Protein AF-A0A2E3DAH7-F1 (afdb_monomer_lite)

Structure (mmCIF, N/CA/C/O backbone):
data_AF-A0A2E3DAH7-F1
#
_entry.id   AF-A0A2E3DAH7-F1
#
loop_
_atom_site.group_PDB
_atom_site.id
_atom_site.type_symbol
_atom_site.label_atom_id
_atom_site.label_alt_id
_atom_site.label_comp_id
_atom_site.label_asym_id
_atom_site.label_entity_id
_atom_site.label_seq_id
_atom_site.pdbx_PDB_ins_code
_atom_site.Cartn_x
_atom_site.Cartn_y
_atom_site.Cartn_z
_atom_site.occupancy
_atom_site.B_iso_or_equiv
_atom_site.auth_seq_id
_atom_site.auth_comp_id
_atom_site.auth_asym_id
_atom_site.auth_atom_id
_atom_site.pdbx_PDB_model_num
ATOM 1 N N . MET A 1 1 ? -11.281 9.036 -62.560 1.00 38.09 1 MET A N 1
ATOM 2 C CA . MET A 1 1 ? -9.984 8.772 -61.901 1.00 38.09 1 MET A CA 1
ATOM 3 C C . MET A 1 1 ? -10.213 8.957 -60.412 1.00 38.09 1 MET A C 1
ATOM 5 O O . MET A 1 1 ? -10.392 10.079 -59.962 1.00 38.09 1 MET A O 1
ATOM 9 N N . THR A 1 2 ? -10.374 7.853 -59.692 1.00 29.80 2 THR A N 1
ATOM 10 C CA . THR A 1 2 ? -10.837 7.826 -58.300 1.00 29.80 2 THR A CA 1
ATOM 11 C C . THR A 1 2 ? -9.645 7.430 -57.439 1.00 29.80 2 THR A C 1
ATOM 13 O O . THR A 1 2 ? -9.115 6.341 -57.628 1.00 29.80 2 THR A O 1
ATOM 16 N N . ILE A 1 3 ? -9.194 8.303 -56.537 1.00 30.02 3 ILE A N 1
ATOM 17 C CA . ILE A 1 3 ? -8.127 7.984 -55.579 1.00 30.02 3 ILE A CA 1
ATOM 18 C C . ILE A 1 3 ? -8.789 7.766 -54.219 1.00 30.02 3 ILE A C 1
ATOM 20 O O . ILE A 1 3 ? -9.392 8.679 -53.653 1.00 30.02 3 ILE A O 1
ATOM 24 N N . SER A 1 4 ? -8.725 6.525 -53.736 1.00 28.06 4 SER A N 1
ATOM 25 C CA . SER A 1 4 ? -9.253 6.104 -52.443 1.00 28.06 4 SER A CA 1
ATOM 26 C C . SER A 1 4 ? -8.399 6.618 -51.287 1.00 28.06 4 SER A C 1
ATOM 28 O O . SER A 1 4 ? -7.171 6.613 -51.343 1.00 28.06 4 SER A O 1
ATOM 30 N N . LYS A 1 5 ? -9.076 6.989 -50.197 1.00 35.25 5 LYS A N 1
ATOM 31 C CA . LYS A 1 5 ? -8.483 7.248 -48.884 1.00 35.25 5 LYS A CA 1
ATOM 32 C C . LYS A 1 5 ? -7.916 5.941 -48.320 1.00 35.25 5 LYS A C 1
ATOM 34 O O . LYS A 1 5 ? -8.683 5.019 -48.054 1.00 35.25 5 LYS A O 1
ATOM 39 N N . ASN A 1 6 ? -6.602 5.873 -48.116 1.00 32.94 6 ASN A N 1
ATOM 40 C CA . ASN A 1 6 ? -5.982 4.801 -47.342 1.00 32.94 6 ASN A CA 1
ATOM 41 C C . ASN A 1 6 ? -6.137 5.105 -45.850 1.00 32.94 6 ASN A C 1
ATOM 43 O O . ASN A 1 6 ? -5.755 6.175 -45.380 1.00 32.94 6 ASN A O 1
ATOM 47 N N . GLY A 1 7 ? -6.748 4.161 -45.136 1.00 31.00 7 GLY A N 1
ATOM 48 C CA . GLY A 1 7 ? -6.918 4.195 -43.692 1.00 31.00 7 GLY A CA 1
ATOM 49 C C . GLY A 1 7 ? -5.602 3.932 -42.968 1.00 31.00 7 GLY A C 1
ATOM 50 O O . GLY A 1 7 ? -4.903 2.961 -43.252 1.00 31.00 7 GLY A O 1
ATOM 51 N N . GLU A 1 8 ? -5.285 4.789 -42.005 1.00 29.89 8 GLU A N 1
ATOM 52 C CA . GLU A 1 8 ? -4.213 4.552 -41.047 1.00 29.89 8 GLU A CA 1
ATOM 53 C C . GLU A 1 8 ? -4.699 3.592 -39.954 1.00 29.89 8 GLU A C 1
ATOM 55 O O . GLU A 1 8 ? -5.604 3.886 -39.168 1.00 29.89 8 GLU A O 1
ATOM 60 N N . ASN A 1 9 ? -4.080 2.413 -39.916 1.00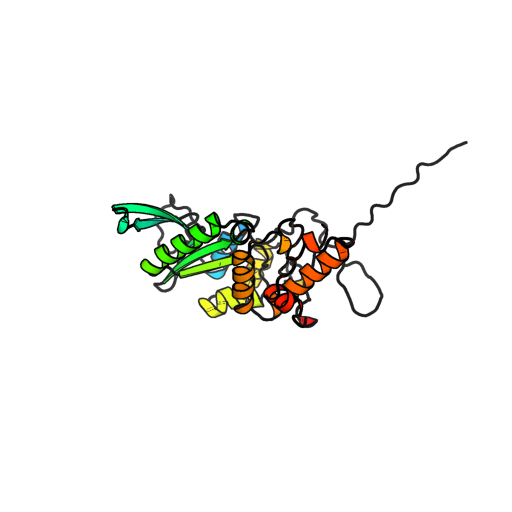 29.72 9 ASN A N 1
ATOM 61 C CA . ASN A 1 9 ? -4.257 1.416 -38.870 1.00 29.72 9 ASN A CA 1
ATOM 62 C C . ASN A 1 9 ? -3.645 1.918 -37.550 1.00 29.72 9 ASN A C 1
ATOM 64 O O . ASN A 1 9 ? -2.426 1.923 -37.383 1.00 29.72 9 ASN A O 1
ATOM 68 N N . ARG A 1 10 ? -4.486 2.280 -36.573 1.00 27.95 10 ARG A N 1
ATOM 69 C CA . ARG A 1 10 ? -4.074 2.386 -35.163 1.00 27.95 10 ARG A CA 1
ATOM 70 C C . ARG A 1 10 ? -3.771 0.987 -34.621 1.00 27.95 10 ARG A C 1
ATOM 72 O O . ARG A 1 10 ? -4.677 0.168 -34.488 1.00 27.95 10 ARG A O 1
ATOM 79 N N . VAL A 1 11 ? -2.509 0.723 -34.288 1.00 30.83 11 VAL A N 1
ATOM 80 C CA . VAL A 1 11 ? -2.088 -0.514 -33.616 1.00 30.83 11 VAL A CA 1
ATOM 81 C C . VAL A 1 11 ? -2.359 -0.376 -32.116 1.00 30.83 11 VAL A C 1
ATOM 83 O O . VAL A 1 11 ? -1.676 0.363 -31.416 1.00 30.83 11 VAL A O 1
ATOM 86 N N . ASP A 1 12 ? -3.379 -1.084 -31.639 1.00 41.34 12 ASP A N 1
ATOM 87 C CA . ASP A 1 12 ? -3.787 -1.179 -30.235 1.00 41.34 12 ASP A CA 1
ATOM 88 C C . ASP A 1 12 ? -3.459 -2.585 -29.724 1.00 41.34 12 ASP A C 1
ATOM 90 O O . ASP A 1 12 ? -4.162 -3.518 -30.106 1.00 41.34 12 ASP A O 1
ATOM 94 N N . MET A 1 13 ? -2.386 -2.773 -28.938 1.00 35.84 13 MET A N 1
ATOM 95 C CA . MET A 1 13 ? -2.089 -4.067 -28.296 1.00 35.84 13 MET A CA 1
ATOM 96 C C . MET A 1 13 ? -1.220 -3.941 -27.032 1.00 35.84 13 MET A C 1
ATOM 98 O O . MET A 1 13 ? 0.009 -3.881 -27.091 1.00 35.84 13 MET A O 1
ATOM 102 N N . THR A 1 14 ? -1.871 -4.031 -25.877 1.00 34.00 14 THR A N 1
ATOM 103 C CA . THR A 1 14 ? -1.303 -4.504 -24.608 1.00 34.00 14 THR A CA 1
ATOM 104 C C . THR A 1 14 ? -0.909 -5.988 -24.747 1.00 34.00 14 THR A C 1
ATOM 106 O O . THR A 1 14 ? -1.660 -6.786 -25.304 1.00 34.00 14 THR A O 1
ATOM 109 N N . ARG A 1 15 ? 0.302 -6.384 -24.320 1.00 38.53 15 ARG A N 1
ATOM 110 C CA . ARG A 1 15 ? 0.841 -7.748 -24.522 1.00 38.53 15 ARG A CA 1
ATOM 111 C C . ARG A 1 15 ? 1.345 -8.353 -23.210 1.00 38.53 15 ARG A C 1
ATOM 113 O O . ARG A 1 15 ? 2.126 -7.713 -22.513 1.00 38.53 15 ARG A O 1
ATOM 120 N N . ARG A 1 16 ? 0.972 -9.611 -22.940 1.00 36.62 16 ARG A N 1
ATOM 121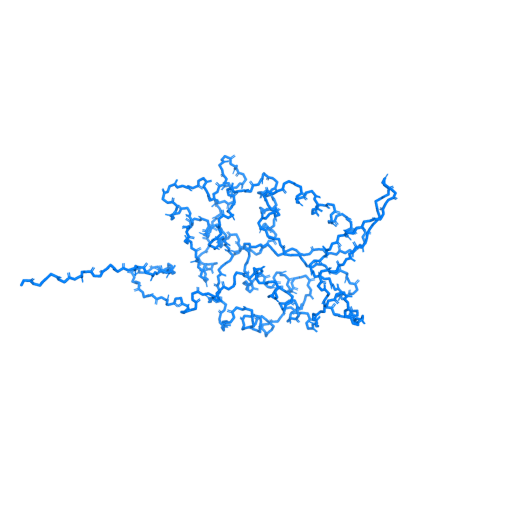 C CA . ARG A 1 16 ? 1.771 -10.531 -22.112 1.00 36.62 16 ARG A CA 1
ATOM 122 C C . ARG A 1 16 ? 2.916 -11.093 -22.955 1.00 36.62 16 ARG A C 1
ATOM 124 O O . ARG A 1 16 ? 2.743 -11.323 -24.152 1.00 36.62 16 ARG A O 1
ATOM 131 N N . VAL A 1 17 ? 4.064 -11.321 -22.327 1.00 35.72 17 VAL A N 1
ATOM 132 C CA . VAL A 1 17 ? 5.162 -12.098 -22.913 1.00 35.72 17 VAL A CA 1
ATOM 133 C C . VAL A 1 17 ? 4.895 -13.564 -22.595 1.00 35.72 17 VAL A C 1
ATOM 135 O O . VAL A 1 17 ? 4.779 -13.905 -21.423 1.00 35.72 17 VAL A O 1
ATOM 138 N N . ASP A 1 18 ? 4.802 -14.410 -23.621 1.00 30.06 18 ASP A N 1
ATOM 139 C CA . ASP A 1 18 ? 4.808 -15.862 -23.448 1.00 30.06 18 ASP A CA 1
ATOM 140 C C . ASP A 1 18 ? 5.889 -16.506 -24.331 1.00 30.06 18 ASP A C 1
ATOM 142 O O . ASP A 1 18 ? 6.245 -16.001 -25.399 1.00 30.06 18 ASP A O 1
ATOM 146 N N . VAL A 1 19 ? 6.465 -17.592 -23.826 1.00 42.59 19 VAL A N 1
ATOM 147 C CA . VAL A 1 19 ? 7.846 -18.055 -24.065 1.00 42.59 19 VAL A CA 1
ATOM 148 C C . VAL A 1 19 ? 8.017 -18.879 -25.359 1.00 42.59 19 VAL A C 1
ATOM 150 O O . VAL A 1 19 ? 8.968 -19.642 -25.484 1.00 42.59 19 VAL A O 1
ATOM 153 N N . THR A 1 20 ? 7.128 -18.759 -26.350 1.00 34.00 20 THR A N 1
ATOM 154 C CA . THR A 1 20 ? 7.119 -19.658 -27.533 1.00 34.00 20 THR A CA 1
ATOM 155 C C . THR A 1 20 ? 6.881 -18.981 -28.886 1.00 34.00 20 THR A C 1
ATOM 157 O O . THR A 1 20 ? 6.638 -19.657 -29.882 1.00 34.00 20 THR A O 1
ATOM 160 N N . GLY A 1 21 ? 6.998 -17.655 -28.985 1.00 33.09 21 GLY A N 1
ATOM 161 C CA . GLY A 1 21 ? 7.079 -16.991 -30.295 1.00 33.09 21 GLY A CA 1
ATOM 162 C C . GLY A 1 21 ? 5.798 -16.998 -31.144 1.00 33.09 21 GLY A C 1
ATOM 163 O O . GLY A 1 21 ? 5.853 -16.593 -32.301 1.00 33.09 21 GLY A O 1
ATOM 164 N N . PHE A 1 22 ? 4.636 -17.363 -30.593 1.00 29.69 22 PHE A N 1
ATOM 165 C CA . PHE A 1 22 ? 3.346 -17.226 -31.277 1.00 29.69 22 PHE A CA 1
ATOM 166 C C . PHE A 1 22 ? 2.374 -16.374 -30.459 1.00 29.69 22 PHE A C 1
ATOM 168 O O . PHE A 1 22 ? 1.848 -16.780 -29.426 1.00 29.69 22 PHE A O 1
ATOM 175 N N . THR A 1 23 ? 2.128 -15.157 -30.943 1.00 37.19 23 THR A N 1
ATOM 176 C CA . THR A 1 23 ? 1.203 -14.195 -30.344 1.00 37.19 23 THR A CA 1
ATOM 177 C C . THR A 1 23 ? -0.247 -14.582 -30.631 1.00 37.19 23 THR A C 1
ATOM 179 O O . THR A 1 23 ? -0.730 -14.386 -31.748 1.00 37.19 23 THR A O 1
ATOM 182 N N . LYS A 1 24 ? -0.986 -15.036 -29.616 1.00 30.19 24 LYS A N 1
ATOM 183 C CA . LYS A 1 24 ? -2.437 -14.812 -29.574 1.00 30.19 24 LYS A CA 1
ATOM 184 C C . LYS A 1 24 ? -2.709 -13.598 -28.682 1.00 30.19 24 LYS A C 1
ATOM 186 O O . LYS A 1 24 ? -2.247 -13.586 -27.543 1.00 30.19 2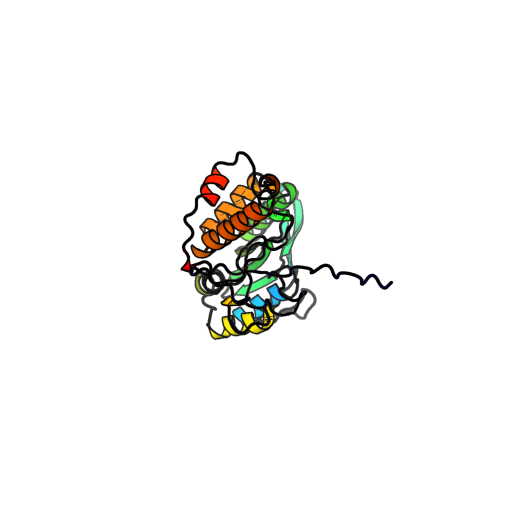4 LYS A O 1
ATOM 191 N N . PRO A 1 25 ? -3.415 -12.565 -29.169 1.00 31.97 25 PRO A N 1
ATOM 192 C CA . PRO A 1 25 ? -3.752 -11.413 -28.348 1.00 31.97 25 PRO A CA 1
ATOM 193 C C . PRO A 1 25 ? -4.719 -11.854 -27.246 1.00 31.97 25 PRO A C 1
ATOM 195 O O . PRO A 1 25 ? -5.882 -12.157 -27.518 1.00 31.97 25 PRO A O 1
ATOM 198 N N . LEU A 1 26 ? -4.253 -11.874 -25.996 1.00 36.59 26 LEU A N 1
ATOM 199 C CA . LEU A 1 26 ? -5.159 -11.760 -24.859 1.00 36.59 26 LEU A CA 1
ATOM 200 C C . LEU A 1 26 ? -5.790 -10.377 -24.978 1.00 36.59 26 LEU A C 1
ATOM 202 O O . LEU A 1 26 ? -5.117 -9.360 -24.810 1.00 36.59 26 LEU A O 1
ATOM 206 N N . ARG A 1 27 ? -7.068 -10.343 -25.366 1.00 35.00 27 ARG A N 1
ATOM 207 C CA . ARG A 1 27 ? -7.851 -9.112 -25.344 1.00 35.00 27 ARG A CA 1
ATOM 208 C C . ARG A 1 27 ? -7.772 -8.570 -23.922 1.00 35.00 27 ARG A C 1
ATOM 210 O O . ARG A 1 27 ? -8.275 -9.210 -23.004 1.00 35.00 27 ARG A O 1
ATOM 217 N N . TYR A 1 28 ? -7.186 -7.384 -23.768 1.00 40.06 28 TYR A N 1
ATOM 218 C CA . TYR A 1 28 ? -7.537 -6.513 -22.654 1.00 40.06 28 TYR A CA 1
ATOM 219 C C . TYR A 1 28 ? -9.069 -6.496 -22.564 1.00 40.06 28 TYR A C 1
ATOM 221 O O . TYR A 1 28 ? -9.715 -6.405 -23.624 1.00 40.06 28 TYR A O 1
ATOM 229 N N . PRO A 1 29 ? -9.672 -6.592 -21.368 1.00 39.28 29 PRO A N 1
ATOM 230 C CA . PRO A 1 29 ? -11.088 -6.310 -21.229 1.00 39.28 29 PRO A CA 1
ATOM 231 C C . PRO A 1 29 ? -11.365 -4.999 -21.969 1.00 39.28 29 PRO A C 1
ATOM 233 O O . PRO A 1 29 ? -10.675 -4.000 -21.759 1.00 39.28 29 PRO A O 1
ATOM 236 N N . LYS A 1 30 ? -12.315 -5.019 -22.913 1.00 34.72 30 LYS A N 1
ATOM 237 C CA . LYS A 1 30 ? -12.676 -3.896 -23.805 1.00 34.72 30 LYS A CA 1
ATOM 238 C C . LYS A 1 30 ? -13.259 -2.685 -23.054 1.00 34.72 30 LYS A C 1
ATOM 240 O O . LYS A 1 30 ? -13.987 -1.880 -23.621 1.00 34.72 30 LYS A O 1
ATOM 245 N N . THR A 1 31 ? -12.935 -2.518 -21.786 1.00 38.72 31 THR A N 1
ATOM 246 C CA . THR A 1 31 ? -13.262 -1.368 -20.965 1.00 38.72 31 THR A CA 1
ATOM 247 C C . THR A 1 31 ? -12.004 -0.527 -20.830 1.00 38.72 31 THR A C 1
ATOM 249 O O . THR A 1 31 ? -11.287 -0.591 -19.834 1.00 38.72 31 THR A O 1
ATOM 252 N N . ARG A 1 32 ? -11.759 0.304 -21.848 1.00 33.34 32 ARG A N 1
ATOM 253 C CA . ARG A 1 32 ? -10.696 1.326 -21.937 1.00 33.34 32 ARG A CA 1
ATOM 254 C C . ARG A 1 32 ? -10.789 2.417 -20.841 1.00 33.34 32 ARG A C 1
ATOM 256 O O . ARG A 1 32 ? -10.263 3.506 -21.018 1.00 33.34 32 ARG A O 1
ATOM 263 N N . GLY A 1 33 ? -11.478 2.138 -19.733 1.00 36.78 33 GLY A N 1
ATOM 264 C CA . GLY A 1 33 ? -11.733 3.047 -18.620 1.00 36.78 33 GLY A CA 1
ATOM 265 C C . GLY A 1 33 ? -12.101 2.363 -17.296 1.00 36.78 33 GLY A C 1
ATOM 266 O O . GLY A 1 33 ? -12.739 3.013 -16.480 1.00 36.78 33 GLY A O 1
ATOM 267 N N . MET A 1 34 ? -11.778 1.074 -17.080 1.00 35.94 34 MET A N 1
ATOM 268 C CA . MET A 1 34 ? -12.217 0.354 -15.861 1.00 35.94 34 MET A CA 1
ATOM 269 C C . MET A 1 34 ? -11.186 -0.551 -15.182 1.00 35.94 34 MET A C 1
ATOM 271 O O . MET A 1 34 ? -11.575 -1.315 -14.304 1.00 35.94 34 MET A O 1
ATOM 275 N N . ILE A 1 35 ? -9.897 -0.479 -15.522 1.00 42.66 35 ILE A N 1
ATOM 276 C CA . ILE A 1 35 ? -8.894 -1.012 -14.591 1.00 42.66 35 ILE A CA 1
ATOM 277 C C . ILE A 1 35 ? -8.477 0.150 -13.707 1.00 42.66 35 ILE A C 1
ATOM 279 O O . ILE A 1 35 ? -7.516 0.864 -13.986 1.00 42.66 35 ILE A O 1
ATOM 283 N N . ASP A 1 36 ? -9.311 0.398 -12.700 1.00 47.19 36 ASP A N 1
ATOM 284 C CA . ASP A 1 36 ? -8.996 1.308 -11.610 1.00 47.19 36 ASP A CA 1
ATOM 285 C C . ASP A 1 36 ? -7.662 0.826 -11.034 1.00 47.19 36 ASP A C 1
ATOM 287 O O . ASP A 1 36 ? -7.557 -0.301 -10.544 1.00 47.19 36 ASP A O 1
ATOM 291 N N . THR A 1 37 ? -6.612 1.637 -11.142 1.00 53.25 37 THR A N 1
ATOM 292 C CA . THR A 1 37 ? -5.414 1.367 -10.348 1.00 53.25 37 THR A CA 1
ATOM 293 C C . THR A 1 37 ? -5.870 1.464 -8.905 1.00 53.25 37 THR A C 1
ATOM 295 O O . THR A 1 37 ? -6.361 2.507 -8.467 1.00 53.25 37 THR A O 1
ATOM 298 N N . PHE A 1 38 ? -5.804 0.341 -8.192 1.00 53.47 38 PHE A N 1
ATOM 299 C CA . PHE A 1 38 ? -6.306 0.256 -6.833 1.00 53.47 38 PHE A CA 1
ATOM 300 C C . PHE A 1 38 ? -5.793 1.433 -5.986 1.00 53.47 38 PHE A C 1
ATOM 302 O O . PHE A 1 38 ? -4.588 1.656 -5.885 1.00 53.47 38 PHE A O 1
ATOM 309 N N . GLY A 1 39 ? -6.720 2.214 -5.422 1.00 50.81 39 GLY A N 1
ATOM 310 C CA . GLY A 1 39 ? -6.419 3.416 -4.636 1.00 50.81 39 GLY A CA 1
ATOM 311 C C . GLY A 1 39 ? -6.493 4.759 -5.382 1.00 50.81 39 GLY A C 1
ATOM 312 O O . GLY A 1 39 ? -6.454 5.796 -4.724 1.00 50.81 39 GLY A O 1
ATOM 313 N N . GLN A 1 40 ? -6.675 4.796 -6.710 1.00 53.81 40 GLN A N 1
ATOM 314 C CA . GLN A 1 40 ? -7.018 6.049 -7.412 1.00 53.81 40 GLN A CA 1
ATOM 315 C C . GLN A 1 40 ? -8.493 6.432 -7.239 1.00 53.81 40 GLN A C 1
ATOM 317 O O . GLN A 1 40 ? -8.819 7.613 -7.094 1.00 53.81 40 GLN A O 1
ATOM 322 N N . ASN A 1 41 ? -9.380 5.443 -7.156 1.00 64.25 41 ASN A N 1
ATOM 323 C CA . ASN A 1 41 ? -10.749 5.642 -6.711 1.00 64.25 41 ASN A CA 1
ATOM 324 C C . ASN A 1 41 ? -10.828 5.633 -5.183 1.00 64.25 41 ASN A C 1
ATOM 326 O O . ASN A 1 41 ? -10.575 4.618 -4.526 1.00 64.25 41 ASN A O 1
ATOM 330 N N . LYS A 1 42 ? -11.213 6.787 -4.628 1.00 67.81 42 LYS A N 1
ATOM 331 C CA . LYS A 1 42 ? -11.319 7.025 -3.182 1.00 67.81 42 LYS A CA 1
ATOM 332 C C . LYS A 1 42 ? -12.283 6.073 -2.467 1.00 67.81 42 LYS A C 1
ATOM 334 O O . LYS A 1 42 ? -12.189 5.942 -1.250 1.00 67.81 42 LYS A O 1
ATOM 339 N N . GLU A 1 43 ? -13.177 5.399 -3.191 1.00 80.12 43 GLU A N 1
ATOM 340 C CA . GLU A 1 43 ? -14.131 4.450 -2.607 1.00 80.12 43 GLU A CA 1
ATOM 341 C C . GLU A 1 43 ? -13.629 3.002 -2.587 1.00 80.12 43 GLU A C 1
ATOM 343 O O . GLU A 1 43 ? -14.074 2.215 -1.751 1.00 80.12 43 GLU A O 1
ATOM 348 N N . SER A 1 44 ? -12.658 2.641 -3.429 1.00 84.69 44 SER A N 1
ATOM 349 C CA . SER A 1 44 ? -12.169 1.260 -3.527 1.00 84.69 44 SER A CA 1
ATOM 350 C C . SER A 1 44 ? -11.431 0.803 -2.267 1.00 84.69 44 SER A C 1
ATOM 352 O O . SER A 1 44 ? -11.595 -0.331 -1.818 1.00 84.69 44 SER A O 1
ATOM 354 N N . PHE A 1 45 ? -10.639 1.68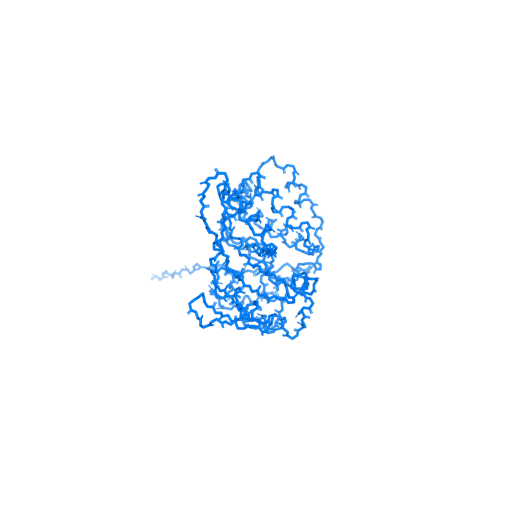8 -1.657 1.00 88.00 45 PHE A N 1
ATOM 355 C CA . PHE A 1 45 ? -9.855 1.349 -0.468 1.00 88.00 45 PHE A CA 1
ATOM 356 C C . PHE A 1 45 ? -10.719 1.141 0.795 1.00 88.00 45 PHE A C 1
ATOM 358 O O . PHE A 1 45 ? -10.575 0.091 1.425 1.00 88.00 45 PHE A O 1
ATOM 365 N N . PRO A 1 46 ? -11.680 2.028 1.137 1.00 92.25 46 PRO A N 1
ATOM 366 C CA . PRO A 1 46 ? -12.631 1.757 2.217 1.00 92.25 46 PRO A CA 1
ATOM 367 C C . PRO A 1 46 ? -13.444 0.473 1.996 1.00 92.25 46 PRO A C 1
ATOM 369 O O . PRO A 1 46 ? -13.603 -0.323 2.921 1.00 92.25 46 PRO A O 1
ATOM 372 N N . GLN A 1 47 ? -13.924 0.233 0.769 1.00 93.06 47 GLN A N 1
ATOM 373 C CA . GLN A 1 47 ? -14.671 -0.986 0.439 1.00 93.06 47 GLN A CA 1
ATOM 374 C C . GLN A 1 47 ? -13.825 -2.248 0.610 1.00 93.06 47 GLN A C 1
ATOM 376 O O . GLN A 1 47 ? -14.338 -3.262 1.082 1.00 93.06 47 GLN A O 1
ATOM 381 N N . LEU A 1 48 ? -12.534 -2.191 0.269 1.00 93.81 48 LEU A N 1
ATOM 382 C CA . LEU A 1 48 ? -11.625 -3.302 0.513 1.00 93.81 48 LEU A CA 1
ATOM 383 C C . LEU A 1 48 ? -11.562 -3.642 2.005 1.00 93.81 48 LEU A C 1
ATOM 385 O O . LEU A 1 48 ? -11.712 -4.805 2.375 1.00 93.81 48 LEU A O 1
ATOM 389 N N . LEU A 1 49 ? -11.344 -2.638 2.857 1.00 95.19 49 LEU A N 1
ATOM 390 C CA . LEU A 1 49 ? -11.263 -2.868 4.298 1.00 95.19 49 LEU A CA 1
ATOM 391 C C . LEU A 1 49 ? -12.586 -3.407 4.848 1.00 95.19 49 LEU A C 1
ATOM 393 O O . LEU A 1 49 ? -12.571 -4.341 5.641 1.00 95.19 49 LEU A O 1
ATOM 397 N N . SER A 1 50 ? -13.721 -2.900 4.364 1.00 96.44 50 SER A N 1
ATOM 398 C CA . SER A 1 50 ? -15.043 -3.420 4.726 1.00 96.44 50 SER A CA 1
ATOM 399 C C . SER A 1 50 ? -15.191 -4.915 4.435 1.00 96.44 50 SER A C 1
ATOM 401 O O . SER A 1 50 ? -15.663 -5.659 5.288 1.00 96.44 50 SER A O 1
ATOM 403 N N . ILE A 1 51 ? -14.718 -5.381 3.273 1.00 97.31 51 ILE A N 1
ATOM 404 C CA . ILE A 1 51 ? -14.742 -6.806 2.906 1.00 97.31 51 ILE A CA 1
ATOM 405 C C . ILE A 1 51 ? -13.855 -7.641 3.833 1.00 97.31 51 ILE A C 1
ATOM 407 O O . ILE A 1 51 ? -14.246 -8.732 4.239 1.00 97.31 51 ILE A O 1
ATOM 411 N N . PHE A 1 52 ? -12.645 -7.171 4.140 1.00 97.62 52 PHE A N 1
ATOM 412 C CA . PHE A 1 52 ? -11.700 -7.968 4.922 1.00 97.62 52 PHE A CA 1
ATOM 413 C C . PHE A 1 52 ? -12.024 -7.991 6.413 1.00 97.62 52 PHE A C 1
ATOM 415 O O . PHE A 1 52 ? -11.827 -9.023 7.052 1.00 97.62 52 PHE A O 1
ATOM 422 N N . PHE A 1 53 ? -12.548 -6.896 6.957 1.00 96.81 53 PHE A N 1
ATOM 423 C CA . PHE A 1 53 ? -12.857 -6.773 8.378 1.00 96.81 53 PHE A CA 1
ATOM 424 C C . PHE A 1 53 ? -14.329 -7.024 8.723 1.00 96.81 53 PHE A C 1
ATOM 426 O O . PHE A 1 53 ? -14.647 -7.039 9.906 1.00 96.81 53 PHE A O 1
ATOM 433 N N . ASP A 1 54 ? -15.201 -7.228 7.728 1.00 96.06 54 ASP A N 1
ATOM 434 C CA . ASP A 1 54 ? -16.659 -7.350 7.894 1.00 96.06 54 ASP A CA 1
ATOM 435 C C . ASP A 1 54 ? -17.257 -6.172 8.683 1.00 96.06 54 ASP A C 1
ATOM 437 O O . ASP A 1 54 ? -18.096 -6.336 9.565 1.00 96.06 54 ASP A O 1
ATOM 441 N N . LYS A 1 55 ? -16.778 -4.963 8.371 1.00 95.19 55 LYS A N 1
ATOM 442 C CA . LYS A 1 55 ? -17.167 -3.710 9.029 1.00 95.19 55 LYS A CA 1
ATOM 443 C C . LYS A 1 55 ? -17.782 -2.754 8.024 1.00 95.19 55 LYS A C 1
ATOM 445 O O . LYS A 1 55 ? -17.307 -2.642 6.891 1.00 95.19 55 LYS A O 1
ATOM 450 N N . ASP A 1 56 ? -18.798 -2.022 8.451 1.00 94.25 56 ASP A N 1
ATOM 451 C CA . ASP A 1 56 ? -19.363 -0.948 7.645 1.00 94.25 56 ASP A CA 1
ATOM 452 C C . ASP A 1 56 ? -18.402 0.238 7.556 1.00 94.25 56 ASP A C 1
ATOM 454 O O . ASP A 1 56 ? -17.591 0.484 8.452 1.00 94.25 56 ASP A O 1
ATOM 458 N N . VAL A 1 57 ? -18.504 0.988 6.460 1.00 93.50 57 VAL A N 1
ATOM 459 C CA . VAL A 1 57 ? -17.755 2.230 6.263 1.00 93.50 57 VAL A CA 1
ATOM 460 C C . VAL A 1 57 ? -18.674 3.403 6.550 1.00 93.50 57 VAL A C 1
ATOM 462 O O . VAL A 1 57 ? -19.738 3.525 5.947 1.00 93.50 57 VAL A O 1
ATOM 465 N N . LYS A 1 58 ? -18.232 4.285 7.439 1.00 93.38 58 LYS A N 1
ATOM 466 C CA . LYS A 1 58 ? -18.943 5.487 7.865 1.00 93.38 58 LYS A CA 1
ATOM 467 C C . LYS A 1 58 ? -18.048 6.715 7.748 1.00 93.38 58 LYS A C 1
ATOM 469 O O . LYS A 1 58 ? -16.829 6.635 7.585 1.00 93.38 58 LYS A O 1
ATOM 474 N N . THR A 1 59 ? -18.666 7.876 7.815 1.00 89.38 59 THR A N 1
ATOM 475 C CA . THR A 1 59 ? -18.019 9.176 7.953 1.00 89.38 59 THR A CA 1
ATOM 476 C C . THR A 1 59 ? -17.973 9.584 9.421 1.00 89.38 59 THR A C 1
ATOM 478 O O . THR A 1 59 ? -18.685 9.043 10.262 1.00 89.38 59 THR A O 1
ATOM 481 N N . GLU A 1 60 ? -17.139 10.568 9.754 1.00 83.81 60 GLU A N 1
ATOM 482 C CA . GLU A 1 60 ? -17.028 11.070 11.131 1.00 83.81 60 GLU A CA 1
ATOM 483 C C . GLU A 1 60 ? -18.333 11.690 11.676 1.00 83.81 60 GLU A C 1
ATOM 485 O O . GLU A 1 60 ? -18.473 11.818 12.889 1.00 83.81 60 GLU A O 1
ATOM 490 N N . ASN A 1 61 ? -19.279 12.056 10.803 1.00 83.88 61 ASN A N 1
ATOM 491 C CA . ASN A 1 61 ? -20.557 12.660 11.190 1.00 83.88 61 ASN A CA 1
ATOM 492 C C . ASN A 1 61 ? -21.685 11.636 11.386 1.00 83.88 61 ASN A C 1
ATOM 494 O O . ASN A 1 61 ? -22.765 12.012 11.842 1.00 83.88 61 ASN A O 1
ATOM 498 N N . ASP A 1 62 ? -21.464 10.375 11.016 1.00 82.44 62 ASP A N 1
ATOM 499 C CA . ASP A 1 62 ? -22.467 9.329 11.192 1.00 82.44 62 ASP A CA 1
ATOM 500 C C . ASP A 1 62 ? -22.609 8.950 12.678 1.00 82.44 62 ASP A C 1
ATOM 502 O O . ASP A 1 62 ? -21.674 9.158 13.460 1.00 82.44 62 ASP A O 1
ATOM 506 N N . PRO A 1 63 ? -23.764 8.389 13.097 1.00 72.50 63 PRO A N 1
ATOM 507 C CA . PRO A 1 63 ? -23.966 7.933 14.468 1.00 72.50 63 PRO A CA 1
ATOM 508 C C . PRO A 1 63 ? -22.816 7.040 14.932 1.00 72.50 63 PRO A C 1
ATOM 510 O O . PRO A 1 63 ? -22.415 6.118 14.213 1.00 72.50 63 PRO A O 1
ATOM 513 N N . HIS A 1 64 ? -22.293 7.340 16.126 1.00 67.88 64 HIS A N 1
ATOM 514 C CA . HIS A 1 64 ? -21.078 6.713 16.631 1.00 67.88 64 HIS A CA 1
ATOM 515 C C . HIS A 1 64 ? -21.278 5.201 16.737 1.00 67.88 64 HIS A C 1
ATOM 517 O O . HIS A 1 64 ? -22.114 4.715 17.495 1.00 67.88 64 HIS A O 1
ATOM 523 N N . ASP A 1 65 ? -20.497 4.480 15.947 1.00 76.75 65 ASP A N 1
ATOM 524 C CA . ASP A 1 65 ? -20.422 3.033 15.938 1.00 76.75 65 ASP A CA 1
ATOM 525 C C . ASP A 1 65 ? -18.947 2.683 16.053 1.00 76.75 65 ASP A C 1
ATOM 527 O O . ASP A 1 65 ? -18.169 2.886 15.117 1.00 76.75 65 ASP A O 1
ATOM 531 N N . ASP A 1 66 ? -18.560 2.234 17.243 1.00 77.94 66 ASP A N 1
ATOM 532 C CA . ASP A 1 66 ? -17.167 1.944 17.582 1.00 77.94 66 ASP A CA 1
ATOM 533 C C . ASP A 1 66 ? -16.590 0.777 16.771 1.00 77.94 66 ASP A C 1
ATOM 535 O O . ASP A 1 66 ? -15.364 0.616 16.711 1.00 77.94 66 ASP A O 1
ATOM 539 N N . GLU A 1 67 ? -17.459 0.004 16.114 1.00 86.75 67 GLU A N 1
ATOM 540 C CA . GLU A 1 67 ? -17.091 -1.112 15.259 1.00 86.75 67 GLU A CA 1
ATOM 541 C C . GLU A 1 67 ? -16.938 -0.717 13.784 1.00 86.75 67 GLU A C 1
ATOM 543 O O . GLU A 1 67 ? -16.388 -1.507 13.017 1.00 86.75 67 GLU A O 1
ATOM 548 N N . ALA A 1 68 ? -17.347 0.483 13.366 1.00 93.50 68 ALA A N 1
ATOM 549 C CA . ALA A 1 68 ? -17.266 0.904 11.969 1.00 93.50 68 ALA A CA 1
ATOM 550 C C . ALA A 1 68 ? -15.866 1.397 11.554 1.00 93.50 68 ALA A C 1
ATOM 552 O O . ALA A 1 68 ? -15.057 1.869 12.356 1.00 93.50 68 ALA A O 1
ATOM 553 N N . ILE A 1 69 ? -15.598 1.336 10.248 1.00 95.75 69 ILE A N 1
ATOM 554 C CA . ILE A 1 69 ? -14.458 1.992 9.607 1.00 95.75 69 ILE A CA 1
ATOM 555 C C . ILE A 1 69 ? -14.823 3.444 9.325 1.00 95.75 69 ILE A C 1
ATOM 557 O O . ILE A 1 69 ? -15.698 3.722 8.511 1.00 95.75 69 ILE A O 1
ATOM 561 N N . ILE A 1 70 ? -14.124 4.380 9.963 1.00 95.19 70 ILE A N 1
ATOM 562 C CA . ILE A 1 70 ? -14.388 5.813 9.843 1.00 95.19 70 ILE A CA 1
ATOM 563 C C . ILE A 1 70 ? -13.450 6.450 8.816 1.00 95.19 70 ILE A C 1
ATOM 565 O O . ILE A 1 70 ? -12.228 6.443 8.990 1.00 95.19 70 ILE A O 1
ATOM 569 N N . LYS A 1 71 ? -14.023 7.044 7.766 1.00 94.12 71 LYS A N 1
ATOM 570 C CA . LYS A 1 71 ? -13.302 7.826 6.751 1.00 94.12 71 LYS A CA 1
ATOM 571 C C . LYS A 1 71 ? -12.867 9.188 7.290 1.00 94.12 71 LYS A C 1
ATOM 573 O O . LYS A 1 71 ? -13.625 9.863 7.984 1.00 94.12 71 LYS A O 1
ATOM 578 N N . GLU A 1 72 ? -11.666 9.609 6.899 1.00 92.19 72 GLU A N 1
ATOM 579 C CA . GLU A 1 72 ? -11.117 10.959 7.105 1.00 92.19 72 GLU A CA 1
ATOM 580 C C . GLU A 1 72 ? -11.109 11.438 8.573 1.00 92.19 72 GLU A C 1
ATOM 582 O O . GLU A 1 72 ? -11.182 12.647 8.846 1.00 92.19 72 GLU A O 1
ATOM 587 N N . LYS A 1 73 ? -10.991 10.493 9.520 1.00 93.38 73 LYS A N 1
ATOM 588 C CA . LYS A 1 73 ? -11.101 10.729 10.964 1.00 93.38 73 LYS A CA 1
ATOM 589 C C . LYS A 1 73 ? -10.076 11.752 11.439 1.00 93.38 73 LYS A C 1
ATOM 591 O O . LYS A 1 73 ? -8.865 11.572 11.273 1.00 93.38 73 LYS A O 1
ATOM 596 N N . LYS A 1 74 ? -10.539 12.813 12.103 1.00 94.88 74 LYS A N 1
ATOM 597 C CA . LYS A 1 74 ? -9.656 13.795 12.737 1.00 94.88 74 LYS A CA 1
ATOM 598 C C . LYS A 1 74 ? -9.108 13.258 14.061 1.00 94.88 74 LYS A C 1
ATOM 600 O O . LYS A 1 74 ? -9.824 13.121 15.050 1.00 94.88 74 LYS A O 1
ATOM 605 N N . ILE A 1 75 ? -7.801 13.030 14.111 1.00 93.62 75 ILE A N 1
ATOM 606 C CA . ILE A 1 75 ? -7.087 12.582 15.309 1.00 93.62 75 ILE A CA 1
ATOM 607 C C . ILE A 1 75 ? -6.348 13.777 15.899 1.00 93.62 75 ILE A C 1
ATOM 609 O O . ILE A 1 75 ? -5.401 14.312 15.316 1.00 93.62 75 ILE A O 1
ATOM 613 N N . SER A 1 76 ? -6.831 14.236 17.052 1.00 93.62 76 SER A N 1
ATOM 614 C CA . SER A 1 76 ? -6.227 15.354 17.775 1.00 93.62 76 SER A CA 1
ATOM 615 C C . SER A 1 76 ? -4.940 14.926 18.469 1.00 93.62 76 SER A C 1
ATOM 617 O O . SER A 1 76 ? -4.805 13.791 18.913 1.00 93.62 76 SER A O 1
ATOM 619 N N . HIS A 1 77 ? -4.003 15.855 18.609 1.00 90.50 77 HIS A N 1
ATOM 620 C CA . HIS A 1 77 ? -2.808 15.659 19.414 1.00 90.50 77 HIS A CA 1
ATOM 621 C C . HIS A 1 77 ? -2.300 16.996 19.962 1.00 90.50 77 HIS A C 1
ATOM 623 O O . HIS A 1 77 ? -2.689 18.070 19.493 1.00 90.50 77 HIS A O 1
ATOM 629 N N . PHE A 1 78 ? -1.439 16.931 20.973 1.00 87.56 78 PHE A N 1
ATOM 630 C CA . PHE A 1 78 ? -0.912 18.107 21.652 1.00 87.56 78 PHE A CA 1
ATOM 631 C C . PHE A 1 78 ? 0.591 18.247 21.409 1.00 87.56 78 PHE A C 1
ATOM 633 O O . PHE A 1 78 ? 1.354 17.314 21.668 1.00 87.56 78 PHE A O 1
ATOM 640 N N . TYR A 1 79 ? 1.013 19.409 20.911 1.00 80.75 79 TYR A N 1
ATOM 641 C CA . TYR A 1 79 ? 2.423 19.776 20.801 1.00 80.75 79 TYR A CA 1
ATOM 642 C C . TYR A 1 79 ? 2.845 20.457 22.098 1.00 80.75 79 TYR A C 1
ATOM 644 O O . TYR A 1 79 ? 2.487 21.614 22.323 1.00 80.75 79 TYR A O 1
ATOM 652 N N . LYS A 1 80 ? 3.595 19.736 22.941 1.00 79.50 80 LYS A N 1
ATOM 653 C CA . LYS A 1 80 ? 4.039 20.246 24.243 1.00 79.50 80 LYS A CA 1
ATOM 654 C C . LYS A 1 80 ? 4.926 21.481 24.096 1.00 79.50 80 LYS A C 1
ATOM 656 O O . LYS A 1 80 ? 4.690 22.449 24.806 1.00 79.50 80 LYS A O 1
ATOM 661 N N . GLU A 1 81 ? 5.875 21.486 23.155 1.00 80.62 81 GLU A N 1
ATOM 662 C CA . GLU A 1 81 ? 6.819 22.607 23.005 1.00 80.62 81 GLU A CA 1
ATOM 663 C C . GLU A 1 81 ? 6.123 23.904 22.573 1.00 80.62 81 GLU A C 1
ATOM 665 O O . GLU A 1 81 ? 6.528 24.994 22.957 1.00 80.62 81 GLU A O 1
ATOM 670 N N . ALA A 1 82 ? 5.054 23.784 21.785 1.00 81.62 82 ALA A N 1
ATOM 671 C CA . ALA A 1 82 ? 4.311 24.921 21.249 1.00 81.62 82 ALA A CA 1
ATOM 672 C C . ALA A 1 82 ? 3.025 25.234 22.035 1.00 81.62 82 ALA A C 1
ATOM 674 O O . ALA A 1 82 ? 2.241 26.065 21.581 1.00 81.62 82 ALA A O 1
ATOM 675 N N . ASN A 1 83 ? 2.776 24.536 23.153 1.00 88.25 83 ASN A N 1
ATOM 676 C CA . ASN A 1 83 ? 1.567 24.638 23.978 1.00 88.25 83 ASN A CA 1
ATOM 677 C C . ASN A 1 83 ? 0.264 24.722 23.151 1.00 88.25 83 ASN A C 1
ATOM 679 O O . ASN A 1 83 ? -0.617 25.539 23.419 1.00 88.25 83 ASN A O 1
ATOM 683 N N . ARG A 1 84 ? 0.157 23.912 22.086 1.00 89.56 84 ARG A N 1
ATOM 684 C CA . ARG A 1 84 ? -0.954 23.996 21.123 1.00 89.56 84 ARG A CA 1
ATOM 685 C C . ARG A 1 84 ? -1.541 22.638 20.782 1.00 89.56 84 ARG A C 1
ATOM 687 O O . ARG A 1 84 ? -0.827 21.653 20.577 1.00 89.56 84 ARG A O 1
ATOM 694 N N . LYS A 1 85 ? -2.865 22.615 20.629 1.00 90.06 85 LYS A N 1
ATOM 695 C CA . LYS A 1 85 ? -3.599 21.477 20.075 1.00 90.06 85 LYS A CA 1
ATOM 696 C C . LYS A 1 85 ? -3.579 21.550 18.551 1.00 90.06 85 LYS A C 1
ATOM 698 O O . LYS A 1 85 ? -3.818 22.601 17.966 1.00 90.06 85 LYS A O 1
ATOM 703 N N . SER A 1 86 ? -3.312 20.420 17.915 1.00 92.31 86 SER A N 1
ATOM 704 C CA . SER A 1 86 ? -3.416 20.249 16.469 1.00 92.31 86 SER A CA 1
ATOM 705 C C . SER A 1 86 ? -4.100 18.920 16.163 1.00 92.31 86 SER A C 1
ATOM 707 O O . SER A 1 86 ? -4.539 18.201 17.064 1.00 92.31 86 SER A O 1
ATOM 709 N N . SER A 1 87 ? -4.225 18.588 14.887 1.00 93.81 87 SER A N 1
ATOM 710 C CA . SER A 1 87 ? -4.810 17.329 14.447 1.00 93.81 87 SER A CA 1
ATOM 711 C C . SER A 1 87 ? -4.260 16.894 13.103 1.00 93.81 87 SER A C 1
ATOM 713 O O . SER A 1 87 ? -4.061 17.729 12.218 1.00 93.81 87 SER A O 1
ATOM 715 N N . PHE A 1 88 ? -4.156 15.586 12.917 1.00 95.75 88 PHE A N 1
ATOM 716 C CA . PHE A 1 88 ? -4.008 14.976 11.603 1.00 95.75 88 PHE A CA 1
ATOM 717 C C . PHE A 1 88 ? -5.317 14.293 11.209 1.00 95.75 88 PHE A C 1
ATOM 719 O O . PHE A 1 88 ? -6.037 13.791 12.068 1.00 95.75 88 PHE A O 1
ATOM 726 N N . ARG A 1 89 ? -5.632 14.279 9.913 1.00 94.19 89 ARG A N 1
ATOM 727 C CA . ARG A 1 89 ? -6.692 13.418 9.376 1.00 94.19 89 ARG A CA 1
ATOM 728 C C . ARG A 1 89 ? -6.084 12.075 9.016 1.00 94.19 89 ARG A C 1
ATOM 730 O O . ARG A 1 89 ? -5.046 12.077 8.353 1.00 94.19 89 ARG A O 1
ATOM 737 N N . ALA A 1 90 ? -6.689 10.994 9.488 1.00 94.69 90 ALA A N 1
ATOM 738 C CA . ALA A 1 90 ? -6.414 9.635 9.046 1.00 94.69 90 ALA A CA 1
ATOM 739 C C . ALA A 1 90 ? -7.357 9.276 7.895 1.00 94.69 90 ALA A C 1
ATOM 741 O O . ALA A 1 90 ? -8.531 9.629 7.981 1.00 94.69 90 ALA A O 1
ATOM 742 N N . ASP A 1 91 ? -6.881 8.596 6.852 1.00 93.69 91 ASP A N 1
ATOM 743 C CA . ASP A 1 91 ? -7.751 8.246 5.717 1.00 93.69 91 ASP A CA 1
ATOM 744 C C . ASP A 1 91 ? -8.854 7.279 6.158 1.00 93.69 91 ASP A C 1
ATOM 746 O O . ASP A 1 91 ? -10.031 7.502 5.867 1.00 93.69 91 ASP A O 1
ATOM 750 N N . LEU A 1 92 ? -8.476 6.234 6.900 1.00 95.31 92 LEU A N 1
ATOM 751 C CA . LEU A 1 92 ? -9.379 5.231 7.461 1.00 95.31 92 LEU A CA 1
ATOM 752 C C . LEU A 1 92 ? -8.944 4.892 8.885 1.00 95.31 92 LEU A C 1
ATOM 754 O O . LEU A 1 92 ? -7.782 4.564 9.109 1.00 95.31 92 LEU A O 1
ATOM 758 N N . PHE A 1 93 ? -9.872 4.954 9.839 1.00 96.56 93 PHE A N 1
ATOM 759 C CA . PHE A 1 93 ? -9.635 4.653 11.251 1.00 96.56 93 PHE A CA 1
ATOM 760 C C . PHE A 1 93 ? -10.675 3.665 11.781 1.00 96.56 93 PHE A C 1
ATOM 762 O O . PHE A 1 93 ? -11.862 3.844 11.527 1.00 96.56 93 PHE A O 1
ATOM 769 N N . PHE A 1 94 ? -10.251 2.664 12.549 1.00 96.12 94 PHE A N 1
ATOM 770 C CA . PHE A 1 94 ? -11.158 1.753 13.254 1.00 96.12 94 PHE A CA 1
ATOM 771 C C . PHE A 1 94 ? -10.466 1.053 14.420 1.00 96.12 94 PHE A C 1
ATOM 773 O O . PHE A 1 94 ? -9.236 1.014 14.511 1.00 96.12 94 PHE A O 1
ATOM 780 N N . ASN A 1 95 ? -11.274 0.466 15.300 1.00 95.12 95 ASN A N 1
ATOM 781 C CA . ASN A 1 95 ? -10.793 -0.451 16.321 1.00 95.12 95 ASN A CA 1
ATOM 782 C C . ASN A 1 95 ? -10.875 -1.898 15.813 1.00 95.12 95 ASN A C 1
ATOM 784 O O . ASN A 1 95 ? -11.873 -2.306 15.211 1.00 95.12 95 ASN A O 1
ATOM 788 N N . PHE A 1 96 ? -9.830 -2.679 16.079 1.00 94.69 96 PHE A N 1
ATOM 789 C CA . PHE A 1 96 ? -9.790 -4.114 15.806 1.00 94.69 96 PHE A CA 1
ATOM 790 C C . PHE A 1 96 ? -9.062 -4.831 16.941 1.00 94.69 96 PHE A C 1
ATOM 792 O O . PHE A 1 96 ? -7.908 -4.517 17.216 1.00 94.69 96 PHE A O 1
ATOM 799 N N . GLU A 1 97 ? -9.734 -5.754 17.633 1.00 90.44 97 GLU A N 1
ATOM 800 C CA . GLU A 1 97 ? -9.152 -6.539 18.738 1.00 90.44 97 GLU A CA 1
ATOM 801 C C . GLU A 1 97 ? -8.391 -5.677 19.771 1.00 90.44 97 GLU A C 1
ATOM 803 O O . GLU A 1 97 ? -7.252 -5.958 20.138 1.00 90.44 97 GLU A O 1
ATOM 808 N N . LYS A 1 98 ? -9.024 -4.589 20.240 1.00 92.25 98 LYS A N 1
ATOM 809 C CA . LYS A 1 98 ? -8.460 -3.585 21.177 1.00 92.25 98 LYS A CA 1
ATOM 810 C C . LYS A 1 98 ? -7.316 -2.722 20.619 1.00 92.25 98 LYS A C 1
ATOM 812 O O . LYS A 1 98 ? -6.774 -1.894 21.351 1.00 92.25 98 LYS A O 1
ATOM 817 N N . ARG A 1 99 ? -6.961 -2.866 19.342 1.00 95.06 99 ARG A N 1
ATOM 818 C CA . ARG A 1 99 ? -5.955 -2.047 18.651 1.00 95.06 99 ARG A CA 1
ATOM 819 C C . ARG A 1 99 ? -6.636 -0.903 17.910 1.00 95.06 99 ARG A C 1
ATOM 821 O O . ARG A 1 99 ? -7.705 -1.089 17.331 1.00 95.06 99 ARG A O 1
ATOM 828 N N . LYS A 1 100 ? -5.999 0.269 17.897 1.00 96.38 100 LYS A N 1
ATOM 829 C CA . LYS A 1 100 ? -6.424 1.414 17.082 1.00 96.38 100 LYS A CA 1
ATOM 830 C C . LYS A 1 100 ? -5.663 1.378 15.772 1.00 96.38 100 LYS A C 1
ATOM 832 O O . LYS A 1 100 ? -4.445 1.553 15.767 1.00 96.38 100 LYS A O 1
ATOM 837 N N . ILE A 1 101 ? -6.375 1.152 14.681 1.00 97.25 101 ILE A N 1
ATOM 838 C CA . ILE A 1 101 ? -5.780 0.945 13.368 1.00 97.25 101 ILE A CA 1
ATOM 839 C C . ILE A 1 101 ? -6.079 2.146 12.487 1.00 97.25 101 ILE A C 1
ATOM 841 O O . ILE A 1 101 ? -7.215 2.613 12.400 1.00 97.25 101 ILE A O 1
ATOM 845 N N . VAL A 1 102 ? -5.040 2.625 11.815 1.00 97.19 102 VAL A N 1
ATOM 846 C CA . VAL A 1 102 ? -5.132 3.575 10.718 1.00 97.19 102 VAL A CA 1
ATOM 847 C C . VAL A 1 102 ? -4.615 2.913 9.451 1.00 97.19 102 VAL A C 1
ATOM 849 O O . VAL A 1 102 ? -3.507 2.378 9.432 1.00 97.19 102 VAL A O 1
ATOM 852 N N . PHE A 1 103 ? -5.398 3.002 8.381 1.00 95.62 103 PHE A N 1
ATOM 853 C CA . PHE A 1 103 ? -4.934 2.716 7.030 1.00 95.62 103 PHE A CA 1
ATOM 854 C C . PHE A 1 103 ? -4.815 4.016 6.237 1.00 95.62 103 PHE A C 1
ATOM 856 O O . PHE A 1 103 ? -5.720 4.845 6.272 1.00 95.62 103 PHE A O 1
ATOM 863 N N . GLU A 1 104 ? -3.705 4.177 5.522 1.00 93.62 104 GLU A N 1
ATOM 864 C CA . GLU A 1 104 ? -3.386 5.356 4.706 1.00 93.62 104 GLU A CA 1
ATOM 865 C C . GLU A 1 104 ? -3.084 4.942 3.273 1.00 93.62 104 GLU A C 1
ATOM 867 O O . GLU A 1 104 ? -2.386 3.948 3.049 1.00 93.62 104 GLU A O 1
ATOM 872 N N . TYR A 1 105 ? -3.545 5.728 2.306 1.00 91.56 105 TYR A N 1
ATOM 873 C CA . TYR A 1 105 ? -3.136 5.564 0.919 1.00 91.56 105 TYR A CA 1
ATOM 874 C C . TYR A 1 105 ? -2.004 6.538 0.575 1.00 91.56 105 TYR A C 1
ATOM 876 O O . TYR A 1 105 ? -2.184 7.755 0.575 1.00 91.56 105 TYR A O 1
ATOM 884 N N . ASN A 1 106 ? -0.834 6.003 0.217 1.00 90.75 106 ASN A N 1
ATOM 885 C CA . ASN A 1 106 ? 0.320 6.826 -0.136 1.00 90.75 106 ASN A CA 1
ATOM 886 C C . ASN A 1 106 ? 0.377 7.047 -1.649 1.00 90.75 106 ASN A C 1
ATOM 888 O O . ASN A 1 106 ? 0.926 6.233 -2.396 1.00 90.75 106 ASN A O 1
ATOM 892 N N . GLY A 1 107 ? -0.140 8.193 -2.091 1.00 91.06 107 GLY A N 1
ATOM 893 C CA . GLY A 1 107 ? 0.071 8.713 -3.443 1.00 91.06 107 GLY A CA 1
ATOM 894 C C . GLY A 1 107 ? 1.538 9.058 -3.753 1.00 91.06 107 GLY A C 1
ATOM 895 O O . GLY A 1 107 ? 2.403 9.080 -2.878 1.00 91.06 107 GLY A O 1
ATOM 896 N N . TRP A 1 108 ? 1.823 9.411 -5.008 1.00 91.75 108 TRP A N 1
ATOM 897 C CA . TRP A 1 108 ? 3.183 9.739 -5.465 1.00 91.75 108 TRP A CA 1
ATOM 898 C C . TRP A 1 108 ? 3.855 10.879 -4.680 1.00 91.75 108 TRP A C 1
ATOM 900 O O . TRP A 1 108 ? 5.055 10.825 -4.428 1.00 91.75 108 TRP A O 1
ATOM 910 N N . HIS A 1 109 ? 3.092 11.869 -4.214 1.00 92.94 109 HIS A N 1
ATOM 911 C CA . HIS A 1 109 ? 3.619 13.020 -3.473 1.00 92.94 109 HIS A CA 1
ATOM 912 C C . HIS A 1 109 ? 4.259 12.649 -2.124 1.00 92.94 109 HIS A C 1
ATOM 914 O O . HIS A 1 109 ? 5.094 13.396 -1.620 1.00 92.94 109 HIS A O 1
ATOM 920 N N . HIS A 1 110 ? 3.944 11.472 -1.571 1.00 94.06 110 HIS A N 1
ATOM 921 C CA . HIS A 1 110 ? 4.605 10.928 -0.376 1.00 94.06 110 HIS A CA 1
ATOM 922 C C . HIS A 1 110 ? 6.051 10.462 -0.635 1.00 94.06 110 HIS A C 1
ATOM 924 O O . HIS A 1 110 ? 6.751 10.061 0.296 1.00 94.06 110 HIS A O 1
ATOM 930 N N . TYR A 1 111 ? 6.502 10.514 -1.892 1.00 96.75 111 TYR A N 1
ATOM 931 C CA . TYR A 1 111 ? 7.840 10.115 -2.328 1.00 96.75 111 TYR A CA 1
ATOM 932 C C . TYR A 1 111 ? 8.616 11.253 -3.009 1.00 96.75 111 TYR A C 1
ATOM 934 O O . TYR A 1 111 ? 9.828 11.142 -3.183 1.00 96.75 111 TYR A O 1
ATOM 942 N N . THR A 1 112 ? 7.947 12.343 -3.396 1.00 96.31 112 THR A N 1
ATOM 943 C CA . THR A 1 112 ? 8.544 13.431 -4.194 1.00 96.31 112 THR A CA 1
ATOM 944 C C . THR A 1 112 ? 8.646 14.764 -3.448 1.00 96.31 112 THR A C 1
ATOM 946 O O . THR A 1 112 ? 9.297 15.675 -3.945 1.00 96.31 112 THR A O 1
ATOM 949 N N . ASP A 1 113 ? 8.005 14.920 -2.285 1.00 96.44 113 ASP A N 1
ATOM 950 C CA . ASP A 1 113 ? 7.924 16.199 -1.564 1.00 96.44 113 ASP A CA 1
ATOM 951 C C . ASP A 1 113 ? 8.478 16.085 -0.134 1.00 96.44 113 ASP A C 1
ATOM 953 O O . ASP A 1 113 ? 7.961 15.344 0.707 1.00 96.44 113 ASP A O 1
ATOM 957 N N . HIS A 1 114 ? 9.519 16.871 0.158 1.00 95.38 114 HIS A N 1
ATOM 958 C CA . HIS A 1 114 ? 10.159 16.934 1.473 1.00 95.38 114 HIS A CA 1
ATOM 959 C C . HIS A 1 114 ? 9.189 17.318 2.598 1.00 95.38 114 HIS A C 1
ATOM 961 O O . HIS A 1 114 ? 9.225 16.709 3.668 1.00 95.38 114 HIS A O 1
ATOM 967 N N . PHE A 1 115 ? 8.306 18.292 2.368 1.00 95.06 115 PHE A N 1
ATOM 968 C CA . PHE A 1 115 ? 7.359 18.762 3.378 1.00 95.06 115 PHE A CA 1
ATOM 969 C C . PHE A 1 115 ? 6.263 17.734 3.648 1.00 95.06 115 PHE A C 1
ATOM 971 O O . PHE A 1 115 ? 5.793 17.613 4.782 1.00 95.06 115 PHE A O 1
ATOM 978 N N . LYS A 1 116 ? 5.859 16.967 2.627 1.00 93.62 116 LYS A N 1
ATOM 979 C CA . LYS A 1 116 ? 4.928 15.845 2.812 1.00 93.62 116 LYS A CA 1
ATOM 980 C C . LYS A 1 116 ? 5.564 14.743 3.645 1.00 93.62 116 LYS A C 1
ATOM 982 O O . LYS A 1 116 ? 4.945 14.310 4.609 1.00 93.62 116 LYS A O 1
ATOM 987 N N . MET A 1 117 ? 6.810 14.371 3.351 1.00 93.94 117 MET A N 1
ATOM 988 C CA . MET A 1 117 ? 7.520 13.355 4.131 1.00 93.94 117 MET A CA 1
ATOM 989 C C . MET A 1 117 ? 7.731 13.772 5.593 1.00 93.94 117 MET A C 1
ATOM 991 O O . MET A 1 117 ? 7.513 12.963 6.489 1.00 93.94 117 MET A O 1
ATOM 995 N N . ASP A 1 118 ? 8.105 15.028 5.849 1.00 94.81 118 ASP A N 1
ATOM 996 C CA . ASP A 1 118 ? 8.199 15.563 7.217 1.00 94.81 118 ASP A CA 1
ATOM 997 C C . ASP A 1 118 ? 6.843 15.523 7.943 1.00 94.81 118 ASP A C 1
ATOM 999 O O . ASP A 1 118 ? 6.739 15.116 9.103 1.00 94.81 118 ASP A O 1
ATOM 1003 N N . ARG A 1 119 ? 5.765 15.910 7.250 1.00 93.81 119 ARG A N 1
ATOM 1004 C CA . ARG A 1 119 ? 4.410 15.838 7.805 1.00 93.81 119 ARG A CA 1
ATOM 1005 C C . ARG A 1 119 ? 4.015 14.400 8.145 1.00 93.81 119 ARG A C 1
ATOM 1007 O O . ARG A 1 119 ? 3.385 14.198 9.183 1.00 93.81 119 ARG A O 1
ATOM 1014 N N . ASP A 1 120 ? 4.359 13.431 7.302 1.00 94.44 120 ASP A N 1
ATOM 1015 C CA . ASP A 1 120 ? 4.068 12.014 7.534 1.00 94.44 120 ASP A CA 1
ATOM 1016 C C . ASP A 1 120 ? 4.829 11.467 8.746 1.00 94.44 120 ASP A C 1
ATOM 1018 O O . ASP A 1 120 ? 4.253 10.722 9.537 1.00 94.44 120 ASP A O 1
ATOM 1022 N N . GLU A 1 121 ? 6.084 11.877 8.948 1.00 94.88 121 GLU A N 1
ATOM 1023 C CA . GLU A 1 121 ? 6.864 11.525 10.142 1.00 94.88 121 GLU A CA 1
ATOM 1024 C C . GLU A 1 121 ? 6.233 12.100 11.410 1.00 94.88 121 GLU A C 1
ATOM 1026 O O . GLU A 1 121 ? 5.950 11.359 12.350 1.00 94.88 121 GLU A O 1
ATOM 1031 N N . ARG A 1 122 ? 5.876 13.390 11.406 1.00 94.12 122 ARG A N 1
ATOM 1032 C CA . ARG A 1 122 ? 5.168 14.006 12.540 1.00 94.12 122 ARG A CA 1
ATOM 1033 C C . ARG A 1 122 ? 3.819 13.345 12.818 1.00 94.12 122 ARG A C 1
ATOM 1035 O O . ARG A 1 122 ? 3.431 13.210 13.981 1.00 94.12 122 ARG A O 1
ATOM 1042 N N . LYS A 1 123 ? 3.093 12.941 11.770 1.00 95.12 123 LYS A N 1
ATOM 1043 C CA . LYS A 1 123 ? 1.832 12.199 11.893 1.00 95.12 123 LYS A CA 1
ATOM 1044 C C . LYS A 1 123 ? 2.069 10.827 12.518 1.00 95.12 123 LYS A C 1
ATOM 1046 O O . LYS A 1 123 ? 1.365 10.475 13.464 1.00 95.12 123 LYS A O 1
ATOM 1051 N N . LYS A 1 124 ? 3.081 10.094 12.048 1.00 95.19 124 LYS A N 1
ATOM 1052 C CA . LYS A 1 124 ? 3.478 8.794 12.594 1.00 95.19 124 LYS A CA 1
ATOM 1053 C C . LYS A 1 124 ? 3.817 8.895 14.077 1.00 95.19 124 LYS A C 1
ATOM 1055 O O . LYS A 1 124 ? 3.229 8.165 14.870 1.00 95.19 124 LYS A O 1
ATOM 1060 N N . ASP A 1 125 ? 4.653 9.850 14.464 1.00 94.25 125 ASP A N 1
ATOM 1061 C CA . ASP A 1 125 ? 5.036 10.058 15.862 1.00 94.25 125 ASP A CA 1
ATOM 1062 C C . ASP A 1 125 ? 3.829 10.409 16.743 1.00 94.25 125 ASP A C 1
ATOM 1064 O O . ASP A 1 125 ? 3.684 9.907 17.860 1.00 94.25 125 ASP A O 1
ATOM 1068 N N . ALA A 1 126 ? 2.932 11.270 16.251 1.00 94.19 126 ALA A N 1
ATOM 1069 C CA . ALA A 1 126 ? 1.727 11.664 16.978 1.00 94.19 126 ALA A CA 1
ATOM 1070 C C . ALA A 1 126 ? 0.748 10.497 17.185 1.00 94.19 126 ALA A C 1
ATOM 1072 O O . ALA A 1 126 ? 0.069 10.448 18.213 1.00 94.19 126 ALA A O 1
ATOM 1073 N N . PHE A 1 127 ? 0.661 9.581 16.220 1.00 95.75 127 PHE A N 1
ATOM 1074 C CA . PHE A 1 127 ? -0.211 8.407 16.279 1.00 95.75 127 PHE A CA 1
ATOM 1075 C C . PHE A 1 127 ? 0.401 7.315 17.161 1.00 95.75 127 PHE A C 1
ATOM 1077 O O . PHE A 1 127 ? -0.286 6.780 18.030 1.00 95.75 127 PHE A O 1
ATOM 1084 N N . GLN A 1 128 ? 1.709 7.074 17.049 1.00 94.88 128 GLN A N 1
ATOM 1085 C CA . GLN A 1 128 ? 2.432 6.133 17.908 1.00 94.88 128 GLN A CA 1
ATOM 1086 C C . GLN A 1 128 ? 2.336 6.511 19.391 1.00 94.88 128 GLN A C 1
ATOM 1088 O O . GLN A 1 128 ? 2.049 5.653 20.220 1.00 94.88 128 GLN A O 1
ATOM 1093 N N . LYS A 1 129 ? 2.456 7.803 19.735 1.00 94.44 129 LYS A N 1
ATOM 1094 C CA . LYS A 1 129 ? 2.253 8.308 21.112 1.00 94.44 129 LYS A CA 1
ATOM 1095 C C . LYS A 1 129 ? 0.850 8.039 21.675 1.00 94.44 129 LYS A C 1
ATOM 1097 O O . LYS A 1 129 ? 0.648 8.154 22.879 1.00 94.44 129 LYS A O 1
ATOM 1102 N N . GLN A 1 130 ? -0.116 7.718 20.818 1.00 95.00 130 GLN A N 1
ATOM 1103 C CA . GLN A 1 130 ? -1.499 7.397 21.177 1.00 95.00 130 GLN A CA 1
ATOM 1104 C C . GLN A 1 130 ? -1.822 5.903 21.005 1.00 95.00 130 GLN A C 1
ATOM 1106 O O . GLN A 1 130 ? -2.997 5.532 21.050 1.00 95.00 130 GLN A O 1
ATOM 1111 N N . ASN A 1 131 ? -0.797 5.057 20.822 1.00 97.00 131 ASN A N 1
ATOM 1112 C CA . ASN A 1 131 ? -0.914 3.623 20.542 1.00 97.00 131 ASN A CA 1
ATOM 1113 C C . ASN A 1 131 ? -1.786 3.327 19.310 1.00 97.00 131 ASN A C 1
ATOM 1115 O O . ASN A 1 131 ? -2.600 2.406 19.317 1.00 97.00 131 ASN A O 1
ATOM 1119 N N . ILE A 1 132 ? -1.648 4.153 18.270 1.00 97.50 132 ILE A N 1
ATOM 1120 C CA . ILE A 1 132 ? -2.318 3.971 16.982 1.00 97.50 132 ILE A CA 1
ATOM 1121 C C . ILE A 1 132 ? -1.312 3.390 15.992 1.00 97.50 132 ILE A C 1
ATOM 1123 O O . ILE A 1 132 ? -0.237 3.954 15.773 1.00 97.50 132 ILE A O 1
ATOM 1127 N N . GLU A 1 133 ? -1.680 2.274 15.378 1.00 97.19 133 GLU A N 1
ATOM 1128 C CA . GLU A 1 133 ? -0.875 1.579 14.383 1.00 97.19 133 GLU A CA 1
ATOM 1129 C C . GLU A 1 133 ? -1.233 2.063 12.980 1.00 97.19 133 GLU A C 1
ATOM 1131 O O . GLU A 1 133 ? -2.410 2.183 12.645 1.00 97.19 133 GLU A O 1
ATOM 1136 N N . ILE A 1 134 ? -0.223 2.340 12.153 1.00 96.19 134 ILE A N 1
ATOM 1137 C CA . ILE A 1 134 ? -0.415 2.848 10.790 1.00 96.19 134 ILE A CA 1
ATOM 1138 C C . ILE A 1 134 ? 0.014 1.788 9.784 1.00 96.19 134 ILE A C 1
ATOM 1140 O O . ILE A 1 134 ? 1.164 1.345 9.795 1.00 96.19 134 ILE A O 1
ATOM 1144 N N . TYR A 1 135 ? -0.886 1.471 8.860 1.00 95.06 135 TYR A N 1
ATOM 1145 C CA . TYR A 1 135 ? -0.639 0.630 7.699 1.00 95.06 135 TYR A CA 1
ATOM 1146 C C . TYR A 1 135 ? -0.805 1.456 6.426 1.00 95.06 135 TYR A C 1
ATOM 1148 O O . TYR A 1 135 ? -1.854 2.042 6.178 1.00 95.06 135 TYR A O 1
ATOM 1156 N N . THR A 1 136 ? 0.238 1.522 5.605 1.00 92.50 136 THR A N 1
ATOM 1157 C CA . THR A 1 136 ? 0.225 2.313 4.368 1.00 92.50 136 THR A CA 1
ATOM 1158 C C . THR A 1 136 ? 0.045 1.418 3.151 1.00 92.50 136 THR A C 1
ATOM 1160 O O . THR A 1 136 ? 0.708 0.385 3.055 1.00 92.50 136 THR A O 1
ATOM 1163 N N . PHE A 1 137 ? -0.772 1.849 2.193 1.00 92.56 137 PHE A N 1
ATOM 1164 C CA . PHE A 1 137 ? -0.928 1.225 0.883 1.00 92.56 137 PHE A CA 1
ATOM 1165 C C . PHE A 1 137 ? -0.377 2.161 -0.209 1.00 92.56 137 PHE A C 1
ATOM 1167 O O . PHE A 1 137 ? -1.017 3.159 -0.542 1.00 92.56 137 PHE A O 1
ATOM 1174 N N . PRO A 1 138 ? 0.834 1.906 -0.734 1.00 93.12 138 PRO A N 1
ATOM 1175 C CA . PRO A 1 138 ? 1.431 2.720 -1.790 1.00 93.12 138 PRO A CA 1
ATOM 1176 C C . PRO A 1 138 ? 0.712 2.637 -3.139 1.00 93.12 138 PRO A C 1
ATOM 1178 O O . PRO A 1 138 ? 0.250 1.574 -3.541 1.00 93.12 138 PRO A O 1
ATOM 1181 N N . TYR A 1 139 ? 0.725 3.741 -3.889 1.00 91.44 139 TYR A N 1
ATOM 1182 C CA . TYR A 1 139 ? 0.074 3.862 -5.203 1.00 91.44 139 TYR A CA 1
ATOM 1183 C C . TYR A 1 139 ? 0.606 2.923 -6.296 1.00 91.44 139 TYR A C 1
ATOM 1185 O O . TYR A 1 139 ? -0.052 2.733 -7.316 1.00 91.44 139 TYR A O 1
ATOM 1193 N N . TYR A 1 140 ? 1.807 2.372 -6.116 1.00 92.75 140 TYR A N 1
ATOM 1194 C CA . TYR A 1 140 ? 2.412 1.418 -7.045 1.00 92.75 140 TYR A CA 1
ATOM 1195 C C . TYR A 1 140 ? 2.001 -0.034 -6.750 1.00 92.75 140 TYR A C 1
ATOM 1197 O O . TYR A 1 140 ? 2.436 -0.942 -7.453 1.00 92.75 140 TYR A O 1
ATOM 1205 N N . LEU A 1 141 ? 1.205 -0.292 -5.705 1.00 92.94 141 LEU A N 1
ATOM 1206 C CA . LEU A 1 141 ? 0.726 -1.635 -5.384 1.00 92.94 141 LEU A CA 1
ATOM 1207 C C . LEU A 1 141 ? -0.625 -1.938 -6.026 1.00 92.94 141 LEU A C 1
ATOM 1209 O O . LEU A 1 141 ? -1.469 -1.067 -6.211 1.00 92.94 141 LEU A O 1
ATOM 1213 N N . GLN A 1 142 ? -0.836 -3.223 -6.287 1.00 92.00 142 GLN A N 1
ATOM 1214 C CA . GLN A 1 142 ? -2.132 -3.825 -6.581 1.00 92.00 142 GLN A CA 1
ATOM 1215 C C . GLN A 1 142 ? -2.368 -4.951 -5.572 1.00 92.00 142 GLN A C 1
ATOM 1217 O O . GLN A 1 142 ? -1.419 -5.472 -4.981 1.00 92.00 142 GLN A O 1
ATOM 1222 N N . LEU A 1 143 ? -3.626 -5.311 -5.326 1.00 92.75 143 LEU A N 1
ATOM 1223 C CA . LEU A 1 143 ? -3.980 -6.317 -4.324 1.00 92.75 143 LEU A CA 1
ATOM 1224 C C . LEU A 1 143 ? -3.875 -7.739 -4.895 1.00 92.75 143 LEU A C 1
ATOM 1226 O O . LEU A 1 143 ? -4.870 -8.459 -5.014 1.00 92.75 143 LEU A O 1
ATOM 1230 N N . THR A 1 144 ? -2.658 -8.157 -5.219 1.00 94.94 144 THR A N 1
ATOM 1231 C CA . THR A 1 144 ? -2.361 -9.572 -5.464 1.00 94.94 144 THR A CA 1
ATOM 1232 C C . THR A 1 144 ? -2.606 -10.384 -4.183 1.00 94.94 144 THR A C 1
ATOM 1234 O O . THR A 1 144 ? -2.622 -9.848 -3.071 1.00 94.94 144 THR A O 1
ATOM 1237 N N . LYS A 1 145 ? -2.839 -11.687 -4.292 1.00 95.88 145 LYS A N 1
ATOM 1238 C CA . LYS A 1 145 ? -3.224 -12.587 -3.206 1.00 95.88 145 LYS A CA 1
ATOM 1239 C C . LYS A 1 145 ? -2.140 -12.689 -2.157 1.00 95.88 145 LYS A C 1
ATOM 1241 O O . LYS A 1 145 ? -2.446 -12.781 -0.971 1.00 95.88 145 LYS A O 1
ATOM 1246 N N . ASP A 1 146 ? -0.877 -12.684 -2.556 1.00 96.19 146 ASP A N 1
ATOM 1247 C CA . ASP A 1 146 ? 0.241 -12.681 -1.619 1.00 96.19 146 ASP A CA 1
ATOM 1248 C C . ASP A 1 146 ? 0.360 -11.345 -0.870 1.00 96.19 146 ASP A C 1
ATOM 1250 O O . ASP A 1 146 ? 0.576 -11.362 0.342 1.00 96.19 146 ASP A O 1
ATOM 1254 N N . ILE A 1 147 ? 0.103 -10.209 -1.527 1.00 95.81 147 ILE A N 1
ATOM 1255 C CA . ILE A 1 147 ? -0.027 -8.898 -0.873 1.00 95.81 147 ILE A CA 1
ATOM 1256 C C . ILE A 1 147 ? -1.238 -8.887 0.071 1.00 95.81 147 ILE A C 1
ATOM 1258 O O . ILE A 1 147 ? -1.116 -8.448 1.213 1.00 95.81 147 ILE A O 1
ATOM 1262 N N . ALA A 1 148 ? -2.386 -9.434 -0.334 1.00 96.31 148 ALA A N 1
ATOM 1263 C CA . ALA A 1 148 ? -3.569 -9.553 0.519 1.00 96.31 148 ALA A CA 1
ATOM 1264 C C . ALA A 1 148 ? -3.305 -10.440 1.745 1.00 96.31 148 ALA A C 1
ATOM 1266 O O . ALA A 1 148 ? -3.683 -10.089 2.862 1.00 96.31 148 ALA A O 1
ATOM 1267 N N . LYS A 1 149 ? -2.607 -11.568 1.573 1.00 97.50 149 LYS A N 1
ATOM 1268 C CA . LYS A 1 149 ? -2.170 -12.431 2.681 1.00 97.50 149 LYS A CA 1
ATOM 1269 C C . LYS A 1 149 ? -1.191 -11.691 3.590 1.00 97.50 149 LYS A C 1
ATOM 1271 O O . LYS A 1 149 ? -1.336 -11.740 4.810 1.00 97.50 149 LYS A O 1
ATOM 1276 N N . TYR A 1 150 ? -0.229 -10.972 3.023 1.00 96.00 150 TYR A N 1
ATOM 1277 C CA . TYR A 1 150 ? 0.709 -10.159 3.789 1.00 96.00 150 TYR A CA 1
ATOM 1278 C C . TYR A 1 150 ? -0.002 -9.078 4.614 1.00 96.00 150 TYR A C 1
ATOM 1280 O O . TYR A 1 150 ? 0.306 -8.916 5.790 1.00 96.00 150 TYR A O 1
ATOM 1288 N N . LEU A 1 151 ? -0.979 -8.375 4.042 1.00 94.69 151 LEU A N 1
ATOM 1289 C CA . LEU A 1 151 ? -1.694 -7.305 4.734 1.00 94.69 151 LEU A CA 1
ATOM 1290 C C . LEU A 1 151 ? -2.699 -7.845 5.752 1.00 94.69 151 LEU A C 1
ATOM 1292 O O . LEU A 1 151 ? -2.640 -7.455 6.914 1.00 94.69 151 LEU A O 1
ATOM 1296 N N . PHE A 1 152 ? -3.587 -8.753 5.345 1.00 96.88 152 PHE A N 1
ATOM 1297 C CA . PHE A 1 152 ? -4.765 -9.141 6.127 1.00 96.88 152 PHE A CA 1
ATOM 1298 C C . PHE A 1 152 ? -4.607 -10.457 6.884 1.00 96.88 152 PHE A C 1
ATOM 1300 O O . PHE A 1 152 ? -5.160 -10.599 7.972 1.00 96.88 152 PHE A O 1
ATOM 1307 N N . LYS A 1 153 ? -3.831 -11.418 6.364 1.00 96.25 153 LYS A N 1
ATOM 1308 C CA . LYS A 1 153 ? -3.572 -12.675 7.086 1.00 96.25 153 LYS A CA 1
ATOM 1309 C C . LYS A 1 153 ? -2.529 -12.463 8.174 1.00 96.25 153 LYS A C 1
ATOM 1311 O O . LYS A 1 153 ? -2.784 -12.775 9.328 1.00 96.25 153 LYS A O 1
ATOM 1316 N N . LYS A 1 154 ? -1.363 -11.923 7.808 1.00 93.94 154 LYS A N 1
ATOM 1317 C CA . LYS A 1 154 ? -0.214 -11.805 8.719 1.00 93.94 154 LYS A CA 1
ATOM 1318 C C . LYS A 1 154 ? -0.466 -10.828 9.871 1.00 93.94 154 LYS A C 1
ATOM 1320 O O . LYS A 1 154 ? -0.065 -11.124 10.988 1.00 93.94 154 LYS A O 1
ATOM 1325 N N . ASN A 1 155 ? -1.107 -9.685 9.609 1.00 92.62 155 ASN A N 1
ATOM 1326 C CA . ASN A 1 155 ? -1.258 -8.625 10.619 1.00 92.62 155 ASN A CA 1
ATOM 1327 C C . ASN A 1 155 ? -2.560 -8.705 11.430 1.00 92.62 155 ASN A C 1
ATOM 1329 O O . ASN A 1 155 ? -2.630 -8.113 12.509 1.00 92.62 155 ASN A O 1
ATOM 1333 N N . PHE A 1 156 ? -3.586 -9.385 10.902 1.00 96.06 156 PHE A N 1
ATOM 1334 C CA . PHE A 1 156 ? -4.939 -9.366 11.474 1.00 96.06 156 PHE A CA 1
ATOM 1335 C C . PHE A 1 156 ? -5.637 -10.733 11.498 1.00 96.06 156 PHE A C 1
ATOM 1337 O O . PHE A 1 156 ? -6.675 -10.858 12.126 1.00 96.06 156 PHE A O 1
ATOM 1344 N N . GLY A 1 157 ? -5.129 -11.757 10.802 1.00 97.19 157 GLY A N 1
ATOM 1345 C CA . GLY A 1 157 ? -5.782 -13.070 10.740 1.00 97.19 157 GLY A CA 1
ATOM 1346 C C . GLY A 1 157 ? -7.116 -13.107 9.978 1.00 97.19 157 GLY A C 1
ATOM 1347 O O . GLY A 1 157 ? -7.774 -14.140 9.983 1.00 97.19 157 GLY A O 1
ATOM 1348 N N . VAL A 1 158 ? -7.508 -12.031 9.283 1.00 97.56 158 VAL A N 1
ATOM 1349 C CA . VAL A 1 158 ? -8.855 -11.887 8.683 1.00 97.56 158 VAL A CA 1
ATOM 1350 C C . VAL A 1 158 ? -8.950 -12.296 7.209 1.00 97.56 158 VAL A C 1
ATOM 1352 O O . VAL A 1 158 ? -10.012 -12.200 6.595 1.00 97.56 158 VAL A O 1
ATOM 1355 N N . PHE A 1 159 ? -7.847 -12.740 6.604 1.00 98.31 159 PHE A N 1
ATOM 1356 C CA . PHE A 1 159 ? -7.848 -13.204 5.216 1.00 98.31 159 PHE A CA 1
ATOM 1357 C C . PHE A 1 159 ? -8.587 -14.542 5.069 1.00 98.31 159 PHE A C 1
ATOM 1359 O O . PHE A 1 159 ? -8.213 -15.531 5.699 1.00 98.31 159 PHE A O 1
ATOM 1366 N N . SER A 1 160 ? -9.526 -14.605 4.126 1.00 98.25 160 SER A N 1
ATOM 1367 C CA . SER A 1 160 ? -10.064 -15.851 3.572 1.00 98.25 160 SER A CA 1
ATOM 1368 C C . SER A 1 160 ? -10.066 -15.791 2.042 1.00 98.25 160 SER A C 1
ATOM 1370 O O . SER A 1 160 ? -10.074 -14.708 1.451 1.00 98.25 160 SER A O 1
ATOM 1372 N N . GLU A 1 161 ? -10.056 -16.954 1.384 1.00 97.88 161 GLU A N 1
ATOM 1373 C CA . GLU A 1 161 ? -10.142 -17.019 -0.084 1.00 97.88 161 GLU A CA 1
ATOM 1374 C C . GLU A 1 161 ? -11.481 -16.445 -0.591 1.00 97.88 161 GLU A C 1
ATOM 1376 O O . GLU A 1 161 ? -11.512 -15.785 -1.625 1.00 97.88 161 GLU A O 1
ATOM 1381 N N . GLU A 1 162 ? -12.565 -16.598 0.176 1.00 98.12 162 GLU A N 1
ATOM 1382 C CA . GLU A 1 162 ? -13.875 -16.004 -0.122 1.00 98.12 162 GLU A CA 1
ATOM 1383 C C . GLU A 1 162 ? -13.839 -14.469 -0.081 1.00 98.12 162 GLU A C 1
ATOM 1385 O O . GLU A 1 162 ? -14.279 -13.812 -1.025 1.00 98.12 162 GLU A O 1
ATOM 1390 N N . LYS A 1 163 ? -13.248 -13.880 0.969 1.00 98.25 163 LYS A N 1
ATOM 1391 C CA . LYS A 1 163 ? -13.074 -12.423 1.079 1.00 98.25 163 LYS A CA 1
ATOM 1392 C C . LYS A 1 163 ? -12.204 -11.879 -0.045 1.00 98.25 163 LYS A C 1
ATOM 1394 O O . LYS A 1 163 ? -12.517 -10.838 -0.619 1.00 98.25 163 LYS A O 1
ATOM 1399 N N . TYR A 1 164 ? -11.138 -12.598 -0.394 1.00 97.75 164 TYR A N 1
ATOM 1400 C CA . TYR A 1 164 ? -10.284 -12.211 -1.508 1.00 97.75 164 TYR A CA 1
ATOM 1401 C C . TYR A 1 164 ? -11.032 -12.251 -2.846 1.00 97.75 164 TYR A C 1
ATOM 1403 O O . TYR A 1 164 ? -10.976 -11.279 -3.597 1.00 97.75 164 TYR A O 1
ATOM 1411 N N . LYS A 1 165 ? -11.807 -13.309 -3.113 1.00 97.31 165 LYS A N 1
ATOM 1412 C CA . LYS A 1 165 ? -12.660 -13.400 -4.306 1.00 97.31 165 LYS A CA 1
ATOM 1413 C C . LYS A 1 165 ? -13.678 -12.255 -4.367 1.00 97.31 165 LYS A C 1
ATOM 1415 O O . LYS A 1 165 ? -13.769 -11.572 -5.382 1.00 97.31 165 LYS A O 1
ATOM 1420 N N . LYS A 1 166 ? -14.362 -11.965 -3.257 1.00 97.06 166 LYS A N 1
ATOM 1421 C CA . LYS A 1 166 ? -15.294 -10.830 -3.149 1.00 97.06 166 LYS A CA 1
ATOM 1422 C C . LYS A 1 166 ? -14.607 -9.488 -3.425 1.00 97.06 166 LYS A C 1
ATOM 1424 O O . LYS A 1 166 ? -15.207 -8.605 -4.033 1.00 97.06 166 LYS A O 1
ATOM 1429 N N . ALA A 1 167 ? -13.354 -9.320 -2.997 1.00 94.88 167 ALA A N 1
ATOM 1430 C CA . ALA A 1 167 ? -12.567 -8.126 -3.294 1.00 94.88 167 ALA A CA 1
ATOM 1431 C C . ALA A 1 167 ? -12.210 -8.016 -4.786 1.00 94.88 167 ALA A C 1
ATOM 1433 O O . ALA A 1 167 ? -12.326 -6.926 -5.344 1.00 94.88 167 ALA A O 1
ATOM 1434 N N . LEU A 1 168 ? -11.834 -9.118 -5.444 1.00 93.00 168 LEU A N 1
ATOM 1435 C CA . LEU A 1 168 ? -11.601 -9.144 -6.894 1.00 93.00 168 LEU A CA 1
ATOM 1436 C C . LEU A 1 168 ? -12.853 -8.717 -7.669 1.00 93.00 168 LEU A C 1
ATOM 1438 O O . LEU A 1 168 ? -12.800 -7.780 -8.464 1.00 93.00 168 LEU A O 1
ATOM 1442 N N . GLU A 1 169 ? -13.995 -9.325 -7.363 1.00 92.38 169 GLU A N 1
ATOM 1443 C CA . GLU A 1 169 ? -15.261 -9.035 -8.039 1.00 92.38 169 GLU A CA 1
ATOM 1444 C C . GLU A 1 169 ? -15.722 -7.594 -7.795 1.00 92.38 169 GLU A C 1
ATOM 1446 O O . GLU A 1 169 ? -16.109 -6.888 -8.726 1.00 92.38 169 GLU A O 1
ATOM 1451 N N . LYS A 1 170 ? -15.663 -7.123 -6.544 1.00 90.81 170 LYS A N 1
ATOM 1452 C CA . LYS A 1 170 ? -16.215 -5.813 -6.181 1.00 90.81 170 LYS A CA 1
ATOM 1453 C C . LYS A 1 170 ? -15.313 -4.650 -6.580 1.00 90.81 170 LYS A C 1
ATOM 1455 O O . LYS A 1 170 ? -15.820 -3.624 -7.030 1.00 90.81 170 LYS A O 1
ATOM 1460 N N . ILE A 1 171 ? -14.002 -4.794 -6.399 1.00 89.25 171 ILE A N 1
ATOM 1461 C CA . ILE A 1 171 ? -13.051 -3.700 -6.612 1.00 89.25 171 ILE A CA 1
ATOM 1462 C C . ILE A 1 171 ? -12.513 -3.700 -8.039 1.00 89.25 171 ILE A C 1
ATOM 1464 O O . ILE A 1 171 ? -12.495 -2.659 -8.690 1.00 89.25 171 ILE A O 1
ATOM 1468 N N . TYR A 1 172 ? -12.100 -4.866 -8.531 1.00 85.94 172 TYR A N 1
ATOM 1469 C CA . TYR A 1 172 ? -11.443 -4.998 -9.831 1.00 85.94 172 TYR A CA 1
ATOM 1470 C C . TYR A 1 172 ? -12.400 -5.419 -10.944 1.00 85.94 172 TYR A C 1
ATOM 1472 O O . TYR A 1 172 ? -12.065 -5.257 -12.114 1.00 85.94 172 TYR A O 1
ATOM 1480 N N . ARG A 1 173 ? -13.599 -5.913 -10.597 1.00 89.44 173 ARG A N 1
ATOM 1481 C CA . ARG A 1 173 ? -14.607 -6.409 -11.548 1.00 89.44 173 ARG A CA 1
ATOM 1482 C C . ARG A 1 173 ? -14.079 -7.556 -12.409 1.00 89.44 173 ARG A C 1
ATOM 1484 O O . ARG A 1 173 ? -14.385 -7.634 -13.596 1.00 89.44 173 ARG A O 1
ATOM 1491 N N . VAL A 1 174 ? -13.293 -8.435 -11.789 1.00 88.69 174 VAL A N 1
ATOM 1492 C CA . VAL A 1 174 ? -12.737 -9.646 -12.406 1.00 88.69 174 VAL A CA 1
ATOM 1493 C C . VAL A 1 174 ? -13.005 -10.862 -11.527 1.00 88.69 174 VAL A C 1
ATOM 1495 O O . VAL A 1 174 ? -13.162 -10.736 -10.313 1.00 88.69 174 VAL A O 1
ATOM 1498 N N . GLU A 1 175 ? -13.018 -12.043 -12.139 1.00 89.00 175 GLU A N 1
ATOM 1499 C CA . GLU A 1 175 ? -13.157 -13.318 -11.425 1.00 89.00 175 GLU A CA 1
ATOM 1500 C C . GLU A 1 175 ? -11.795 -13.896 -11.033 1.00 89.00 175 GLU A C 1
ATOM 1502 O O . GLU A 1 175 ? -11.643 -14.465 -9.949 1.00 89.00 175 GLU A O 1
ATOM 1507 N N . ASN A 1 176 ? -10.790 -13.729 -11.902 1.00 88.25 176 ASN A N 1
ATOM 1508 C CA . ASN A 1 176 ? -9.451 -14.255 -11.681 1.00 88.25 176 ASN A CA 1
ATOM 1509 C C . ASN A 1 176 ? -8.463 -13.134 -11.395 1.00 88.25 176 ASN A C 1
ATOM 1511 O O . ASN A 1 176 ? -8.351 -12.154 -12.126 1.00 88.25 176 ASN A O 1
ATOM 1515 N N . GLU A 1 177 ? -7.650 -13.342 -10.369 1.00 89.12 177 GLU A N 1
ATOM 1516 C CA . GLU A 1 177 ? -6.565 -12.437 -10.006 1.00 89.12 177 GLU A CA 1
ATOM 1517 C C . GLU A 1 177 ? -5.589 -12.182 -11.167 1.00 89.12 177 GLU A C 1
ATOM 1519 O O . GLU A 1 177 ? -5.085 -11.079 -11.320 1.00 89.12 177 GLU A O 1
ATOM 1524 N N . THR A 1 178 ? -5.348 -13.152 -12.048 1.00 88.50 178 THR A N 1
ATOM 1525 C CA . THR A 1 178 ? -4.450 -12.957 -13.199 1.00 88.50 178 THR A CA 1
ATOM 1526 C C . THR A 1 178 ? -4.922 -11.869 -14.171 1.00 88.50 178 THR A C 1
ATOM 1528 O O . THR A 1 178 ? -4.177 -11.507 -15.084 1.00 88.50 178 THR A O 1
ATOM 1531 N N . GLU A 1 179 ? -6.157 -11.388 -14.000 1.00 87.62 179 GLU A N 1
ATOM 1532 C CA . GLU A 1 179 ? -6.782 -10.335 -14.792 1.00 87.62 179 GLU A CA 1
ATOM 1533 C C . GLU A 1 179 ? -6.607 -8.924 -14.206 1.00 87.62 179 GLU A C 1
ATOM 1535 O O . GLU A 1 179 ? -6.988 -7.951 -14.859 1.00 87.62 179 GLU A O 1
ATOM 1540 N N . ILE A 1 180 ? -6.002 -8.779 -13.019 1.00 89.19 180 ILE A N 1
ATOM 1541 C CA . ILE A 1 180 ? -5.647 -7.462 -12.472 1.00 89.19 180 ILE A CA 1
ATOM 1542 C C . ILE A 1 180 ? -4.278 -6.991 -12.985 1.00 89.19 180 ILE A C 1
ATOM 1544 O O . ILE A 1 180 ? -3.470 -7.765 -13.515 1.00 89.19 180 ILE A O 1
ATOM 1548 N N . LEU A 1 181 ? -4.007 -5.693 -12.825 1.00 90.31 181 LEU A N 1
ATOM 1549 C CA . LEU A 1 181 ? -2.662 -5.152 -13.015 1.00 90.31 181 LEU A CA 1
ATOM 1550 C C . LEU A 1 181 ? -1.713 -5.696 -11.941 1.00 90.31 181 LEU A C 1
ATOM 1552 O O . LEU A 1 181 ? -2.097 -5.875 -10.788 1.00 90.31 181 LEU A 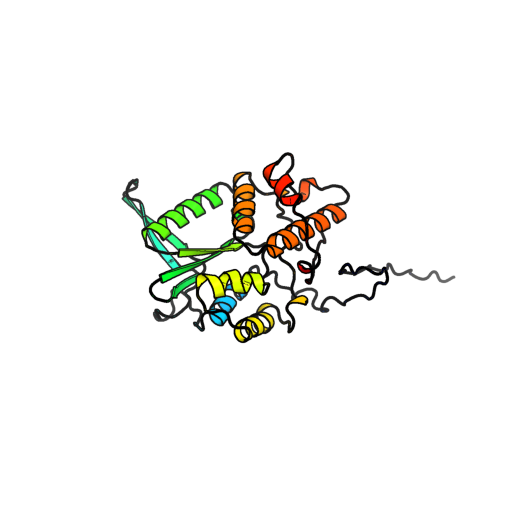O 1
ATOM 1556 N N . ALA A 1 182 ? -0.458 -5.909 -12.311 1.00 92.50 182 ALA A N 1
ATOM 1557 C CA . ALA A 1 182 ? 0.612 -6.141 -11.349 1.00 92.50 182 ALA A CA 1
ATOM 1558 C C . ALA A 1 182 ? 0.841 -4.893 -10.466 1.00 92.50 182 ALA A C 1
ATOM 1560 O O . ALA A 1 182 ? 0.455 -3.785 -10.836 1.00 92.50 182 ALA A O 1
ATOM 1561 N N . PRO A 1 183 ? 1.536 -4.995 -9.323 1.00 95.00 183 PRO A N 1
ATOM 1562 C CA . PRO A 1 183 ? 2.248 -3.866 -8.752 1.00 95.00 183 PRO A CA 1
ATOM 1563 C C . PRO A 1 183 ? 3.215 -3.283 -9.789 1.00 95.00 183 PRO A C 1
ATOM 1565 O O . PRO A 1 183 ? 4.022 -3.993 -10.396 1.00 95.00 183 PRO A O 1
ATOM 1568 N N . GLY A 1 184 ? 3.136 -1.975 -9.989 1.00 93.69 184 GLY A N 1
ATOM 1569 C CA . GLY A 1 184 ? 3.849 -1.293 -11.052 1.00 93.69 184 GLY A CA 1
ATOM 1570 C C . GLY A 1 184 ? 3.472 0.174 -11.175 1.00 93.69 184 GLY A C 1
ATOM 1571 O O . GLY A 1 184 ? 2.561 0.682 -10.522 1.00 93.69 184 GLY A O 1
ATOM 1572 N N . TRP A 1 185 ? 4.183 0.863 -12.061 1.00 89.75 185 TRP A N 1
ATOM 1573 C CA . TRP A 1 185 ? 3.973 2.279 -12.358 1.00 89.75 185 TRP A CA 1
ATOM 1574 C C . TRP A 1 185 ? 3.093 2.446 -13.592 1.00 89.75 185 TRP A C 1
ATOM 1576 O O . TRP A 1 185 ? 3.477 3.106 -14.542 1.00 89.75 185 TRP A O 1
ATOM 1586 N N . HIS A 1 186 ? 1.911 1.834 -13.608 1.00 83.25 186 HIS A N 1
ATOM 1587 C CA . HIS A 1 186 ? 1.045 1.807 -14.790 1.00 83.25 186 HIS A CA 1
ATOM 1588 C C . HIS A 1 186 ? 0.504 3.191 -15.167 1.00 83.25 186 HIS A C 1
ATOM 1590 O O . HIS A 1 186 ? -0.239 3.808 -14.408 1.00 83.25 186 HIS A O 1
ATOM 1596 N N . THR A 1 187 ? 0.846 3.667 -16.367 1.00 74.19 187 THR A N 1
ATOM 1597 C CA . THR A 1 187 ? 0.425 4.942 -16.999 1.00 74.19 187 THR A CA 1
ATOM 1598 C C . THR A 1 187 ? 0.745 6.226 -16.230 1.00 74.19 187 THR A C 1
ATOM 1600 O O . THR A 1 187 ? 0.388 7.322 -16.662 1.00 74.19 187 THR A O 1
ATOM 1603 N N . THR A 1 188 ? 1.441 6.131 -15.095 1.00 83.25 188 THR A N 1
ATOM 1604 C CA . THR A 1 188 ? 1.813 7.302 -14.299 1.00 83.25 188 THR A CA 1
ATOM 1605 C C . THR A 1 188 ? 3.075 7.951 -14.852 1.00 83.25 188 THR A C 1
ATOM 1607 O O . THR A 1 188 ? 4.039 7.277 -15.214 1.00 83.25 188 THR A O 1
ATOM 1610 N N . ARG A 1 189 ? 3.084 9.286 -14.861 1.00 85.38 189 ARG A N 1
ATOM 1611 C CA . ARG A 1 189 ? 4.290 10.088 -15.116 1.00 85.38 189 ARG A CA 1
ATOM 1612 C C . ARG A 1 189 ? 5.169 10.239 -13.879 1.00 85.38 189 ARG A C 1
ATOM 1614 O O . ARG A 1 189 ? 6.299 10.679 -14.009 1.00 85.38 189 ARG A O 1
ATOM 1621 N N . ASN A 1 190 ? 4.642 9.903 -12.701 1.00 90.06 190 ASN A N 1
ATOM 1622 C CA . ASN A 1 190 ? 5.370 9.964 -11.440 1.00 90.06 190 ASN A CA 1
ATOM 1623 C C . ASN A 1 190 ? 6.049 8.618 -11.209 1.00 90.06 190 ASN A C 1
ATOM 1625 O O . ASN A 1 190 ? 5.469 7.724 -10.593 1.00 90.06 190 ASN A O 1
ATOM 1629 N N . THR A 1 191 ? 7.238 8.462 -11.774 1.00 94.44 191 THR A N 1
ATOM 1630 C CA . THR A 1 191 ? 8.074 7.265 -11.654 1.00 94.44 191 THR A CA 1
ATOM 1631 C C . THR A 1 191 ? 9.127 7.478 -10.557 1.00 94.44 191 THR A C 1
ATOM 1633 O O . THR A 1 191 ? 9.237 8.584 -10.012 1.00 94.44 191 THR A O 1
ATOM 1636 N N . PRO A 1 192 ? 9.936 6.461 -10.210 1.00 97.25 192 PRO A N 1
ATOM 1637 C CA . PRO A 1 192 ? 11.058 6.640 -9.291 1.00 97.25 192 PRO A CA 1
ATOM 1638 C C . PRO A 1 192 ? 12.049 7.740 -9.695 1.00 97.25 192 PRO A C 1
ATOM 1640 O O . PRO A 1 192 ? 12.686 8.305 -8.812 1.00 97.25 192 PRO A O 1
ATOM 1643 N N . ALA A 1 193 ? 12.151 8.109 -10.978 1.00 96.56 193 ALA A N 1
ATOM 1644 C CA . ALA A 1 193 ? 12.953 9.264 -11.397 1.00 96.56 193 ALA A CA 1
ATOM 1645 C C . ALA A 1 193 ? 12.525 10.583 -10.730 1.00 96.56 193 ALA A C 1
ATOM 1647 O O . ALA A 1 193 ? 13.348 11.470 -10.534 1.00 96.56 193 ALA A O 1
ATOM 1648 N N . ASN A 1 194 ? 11.247 10.725 -10.361 1.00 95.44 194 ASN A N 1
ATOM 1649 C CA . ASN A 1 194 ? 10.734 11.930 -9.706 1.00 95.44 194 ASN A CA 1
ATOM 1650 C C . ASN A 1 194 ? 10.937 11.930 -8.186 1.00 95.44 194 ASN A C 1
ATOM 1652 O O . ASN A 1 194 ? 10.593 12.911 -7.525 1.00 95.44 194 ASN A O 1
ATOM 1656 N N . PHE A 1 195 ? 11.409 10.827 -7.603 1.00 97.12 195 PHE A N 1
ATOM 1657 C CA . PHE A 1 195 ? 11.471 10.689 -6.154 1.00 97.12 195 PHE A CA 1
ATOM 1658 C C . PHE A 1 195 ? 12.662 11.459 -5.594 1.00 97.12 195 PHE A C 1
ATOM 1660 O O . PHE A 1 195 ? 13.773 11.407 -6.118 1.00 97.12 195 PHE A O 1
ATOM 1667 N N . ILE A 1 196 ? 12.445 12.119 -4.459 1.00 96.44 196 ILE A N 1
ATOM 1668 C CA . ILE A 1 196 ? 13.547 12.706 -3.695 1.00 96.44 196 ILE A CA 1
ATOM 1669 C C . ILE A 1 196 ? 14.367 11.589 -3.028 1.00 96.44 196 ILE A C 1
ATOM 1671 O O . ILE A 1 196 ? 13.840 10.493 -2.807 1.00 96.44 196 ILE A O 1
ATOM 1675 N N . PRO A 1 197 ? 15.629 11.831 -2.620 1.00 96.12 197 PRO A N 1
ATOM 1676 C CA . PRO A 1 197 ? 16.483 10.786 -2.045 1.00 96.12 197 PRO A CA 1
ATOM 1677 C C . PRO A 1 197 ? 15.842 10.032 -0.871 1.00 96.12 197 PRO A C 1
ATOM 1679 O O . PRO A 1 197 ? 15.965 8.813 -0.748 1.00 96.12 197 PRO A O 1
ATOM 1682 N N . LYS A 1 198 ? 15.096 10.745 -0.018 1.00 96.00 198 LYS A N 1
ATOM 1683 C CA . LYS A 1 198 ? 14.358 10.145 1.100 1.00 96.00 198 LYS A CA 1
ATOM 1684 C C . LYS A 1 198 ? 13.185 9.273 0.622 1.00 96.00 198 LYS A C 1
ATOM 1686 O O . LYS A 1 198 ? 12.917 8.237 1.225 1.00 96.00 198 LYS A O 1
ATOM 1691 N N . GLY A 1 199 ? 12.533 9.649 -0.478 1.00 97.06 199 GLY A N 1
ATOM 1692 C CA . GLY A 1 199 ? 11.468 8.882 -1.124 1.00 97.06 199 GLY A CA 1
ATOM 1693 C C . GLY A 1 199 ? 11.964 7.572 -1.733 1.00 97.06 199 GLY A C 1
ATOM 1694 O O . GLY A 1 199 ? 11.322 6.541 -1.551 1.00 97.06 199 GLY A O 1
ATOM 1695 N N . ILE A 1 200 ? 13.147 7.572 -2.359 1.00 97.88 200 ILE A N 1
ATOM 1696 C CA . ILE A 1 200 ? 13.805 6.340 -2.831 1.00 97.88 200 ILE A CA 1
ATOM 1697 C C . ILE A 1 200 ? 14.068 5.380 -1.665 1.00 97.88 200 ILE A C 1
ATOM 1699 O O . ILE A 1 200 ? 13.683 4.213 -1.727 1.00 97.88 200 ILE A O 1
ATOM 1703 N N . LYS A 1 201 ? 14.644 5.876 -0.562 1.00 97.00 201 LYS A N 1
ATOM 1704 C CA . LYS A 1 201 ? 14.875 5.064 0.646 1.00 97.00 201 LYS A CA 1
ATOM 1705 C C . LYS A 1 201 ? 13.573 4.492 1.211 1.00 97.00 201 LYS A C 1
ATOM 1707 O O . LYS A 1 201 ? 13.524 3.323 1.582 1.00 97.00 201 LYS A O 1
ATOM 1712 N N . LYS A 1 202 ? 12.509 5.301 1.249 1.00 96.69 202 LYS A N 1
ATOM 1713 C CA . LYS A 1 202 ? 11.173 4.866 1.679 1.00 96.69 202 LYS A CA 1
ATOM 1714 C C . LYS A 1 202 ? 10.640 3.732 0.800 1.00 96.69 202 LYS A C 1
ATOM 1716 O O . LYS A 1 202 ? 10.260 2.707 1.355 1.00 96.69 202 LYS A O 1
ATOM 1721 N N . LEU A 1 203 ? 10.670 3.880 -0.528 1.00 97.31 203 LEU A N 1
ATOM 1722 C CA . LEU A 1 203 ? 10.264 2.835 -1.478 1.00 97.31 203 LEU A CA 1
ATOM 1723 C C . LEU A 1 203 ? 11.016 1.522 -1.224 1.00 97.31 203 LEU A C 1
ATOM 1725 O O . LEU A 1 203 ? 10.395 0.472 -1.088 1.00 97.31 203 LEU A O 1
ATOM 1729 N N . ILE A 1 204 ? 12.348 1.577 -1.139 1.00 97.50 204 ILE A N 1
ATOM 1730 C CA . ILE A 1 204 ? 13.181 0.382 -0.951 1.00 97.50 204 ILE A CA 1
ATOM 1731 C C . ILE A 1 204 ? 12.838 -0.316 0.373 1.00 97.50 204 ILE A C 1
ATOM 1733 O O . ILE A 1 204 ? 12.644 -1.532 0.389 1.00 97.50 204 ILE A O 1
ATOM 1737 N N . ASN A 1 205 ? 12.702 0.443 1.464 1.00 96.25 205 ASN A N 1
ATOM 1738 C CA . ASN A 1 205 ? 12.357 -0.102 2.778 1.00 96.25 205 ASN A CA 1
ATOM 1739 C C . ASN A 1 205 ? 10.949 -0.713 2.812 1.00 96.25 205 ASN A C 1
ATOM 1741 O O . ASN A 1 205 ? 10.755 -1.771 3.407 1.00 96.25 205 ASN A O 1
ATOM 1745 N N . GLU A 1 206 ? 9.971 -0.069 2.169 1.00 95.50 206 GLU A N 1
ATOM 1746 C CA . GLU A 1 206 ? 8.606 -0.590 2.050 1.00 95.50 206 GLU A CA 1
ATOM 1747 C C . GLU A 1 206 ? 8.591 -1.924 1.304 1.00 95.50 206 GLU A C 1
ATOM 1749 O O . GLU A 1 206 ? 8.053 -2.905 1.814 1.00 95.50 206 GLU A O 1
ATOM 1754 N N . VAL A 1 207 ? 9.236 -1.985 0.135 1.00 96.50 207 VAL A N 1
ATOM 1755 C CA . VAL A 1 207 ? 9.273 -3.196 -0.694 1.00 96.50 207 VAL A CA 1
ATOM 1756 C C . VAL A 1 207 ? 10.063 -4.319 -0.021 1.00 96.50 207 VAL A C 1
ATOM 1758 O O . VAL A 1 207 ? 9.706 -5.484 -0.175 1.00 96.50 207 VAL A O 1
ATOM 1761 N N . HIS A 1 208 ? 11.099 -4.008 0.765 1.00 94.38 208 HIS A N 1
ATOM 1762 C CA . HIS A 1 208 ? 11.853 -5.031 1.491 1.00 94.38 208 HIS A CA 1
ATOM 1763 C C . HIS A 1 208 ? 10.975 -5.827 2.475 1.00 94.38 208 HIS A C 1
ATOM 1765 O O . HIS A 1 208 ? 11.174 -7.032 2.628 1.00 94.38 208 HIS A O 1
ATOM 1771 N N . GLY A 1 209 ? 9.993 -5.182 3.113 1.00 91.50 209 GLY A N 1
ATOM 1772 C CA . GLY A 1 209 ? 9.077 -5.845 4.046 1.00 91.50 209 GLY A CA 1
ATOM 1773 C C . GLY A 1 209 ? 7.968 -6.672 3.381 1.00 91.50 209 GLY A C 1
ATOM 1774 O O . GLY A 1 209 ? 7.283 -7.425 4.072 1.00 91.50 209 GLY A O 1
ATOM 1775 N N . MET A 1 210 ? 7.776 -6.531 2.068 1.00 94.75 210 MET A N 1
ATOM 1776 C CA . MET A 1 210 ? 6.674 -7.123 1.304 1.00 94.75 210 MET A CA 1
ATOM 1777 C C . MET A 1 210 ? 7.005 -8.533 0.776 1.00 94.75 210 MET A C 1
ATOM 1779 O O . MET A 1 210 ? 8.154 -8.978 0.858 1.00 94.75 210 MET A O 1
ATOM 1783 N N . PRO A 1 211 ? 6.015 -9.273 0.233 1.00 95.81 211 PRO A N 1
ATOM 1784 C CA . PRO A 1 211 ? 6.274 -10.524 -0.476 1.00 95.81 211 PRO A CA 1
ATOM 1785 C C . PRO A 1 211 ? 7.358 -10.383 -1.554 1.00 95.81 211 PRO A C 1
ATOM 1787 O O . PRO A 1 211 ? 7.455 -9.358 -2.229 1.00 95.81 211 PRO A O 1
ATOM 1790 N N . LYS A 1 212 ? 8.154 -11.444 -1.761 1.00 94.31 212 LYS A N 1
ATOM 1791 C CA . LYS A 1 212 ? 9.239 -11.459 -2.764 1.00 94.31 212 LYS A CA 1
ATOM 1792 C C . LYS A 1 212 ? 8.730 -11.072 -4.159 1.00 94.31 212 LYS A C 1
ATOM 1794 O O . LYS A 1 212 ? 9.416 -10.327 -4.865 1.00 94.31 212 LYS A O 1
ATOM 1799 N N . SER A 1 213 ? 7.528 -11.531 -4.518 1.00 95.88 213 SER A N 1
ATOM 1800 C CA . SER A 1 213 ? 6.925 -11.262 -5.824 1.00 95.88 213 SER A CA 1
ATOM 1801 C C . SER A 1 213 ? 6.737 -9.762 -6.074 1.00 95.88 213 SER A C 1
ATOM 1803 O O . SER A 1 213 ? 6.908 -9.310 -7.203 1.00 95.88 213 SER A O 1
ATOM 1805 N N . THR A 1 214 ? 6.469 -8.961 -5.032 1.00 96.31 214 THR A N 1
ATOM 1806 C CA . THR A 1 214 ? 6.253 -7.517 -5.160 1.00 96.31 214 THR A CA 1
ATOM 1807 C C . THR A 1 214 ? 7.465 -6.850 -5.799 1.00 96.31 214 THR A C 1
ATOM 1809 O O . THR A 1 214 ? 7.322 -6.073 -6.740 1.00 96.31 214 THR A O 1
ATOM 1812 N N . LYS A 1 215 ? 8.681 -7.192 -5.353 1.00 96.88 215 LYS A N 1
ATOM 1813 C CA . LYS A 1 215 ? 9.908 -6.631 -5.933 1.00 96.88 215 LYS A CA 1
ATOM 1814 C C . LYS A 1 215 ? 10.114 -7.093 -7.378 1.00 96.88 215 LYS A C 1
ATOM 1816 O O . LYS A 1 215 ? 10.460 -6.272 -8.226 1.00 96.88 215 LYS A O 1
ATOM 1821 N N . SER A 1 216 ? 9.866 -8.373 -7.670 1.00 96.94 216 SER A N 1
ATOM 1822 C CA . SER A 1 216 ? 9.925 -8.926 -9.031 1.00 96.94 216 SER A CA 1
ATOM 1823 C C . SER A 1 216 ? 8.998 -8.164 -9.988 1.00 96.94 216 SER A C 1
ATOM 1825 O O . SER A 1 216 ? 9.439 -7.726 -11.051 1.00 96.94 216 SER A O 1
ATOM 1827 N N . GLN A 1 217 ? 7.748 -7.936 -9.579 1.00 96.94 217 GLN A N 1
ATOM 1828 C CA . GLN A 1 217 ? 6.726 -7.238 -10.361 1.00 96.94 217 GLN A CA 1
ATOM 1829 C C . GLN A 1 217 ? 7.076 -5.756 -10.575 1.00 96.94 217 GLN A C 1
ATOM 1831 O O . GLN A 1 217 ? 7.063 -5.278 -11.710 1.00 96.94 217 GLN A O 1
ATOM 1836 N N . LEU A 1 218 ? 7.509 -5.051 -9.524 1.00 97.12 218 LEU A N 1
ATOM 1837 C CA . LEU A 1 218 ? 7.908 -3.641 -9.609 1.00 97.12 218 LEU A CA 1
ATOM 1838 C C . LEU A 1 218 ? 9.127 -3.427 -10.518 1.00 97.12 218 LEU A C 1
ATOM 1840 O O . LEU A 1 218 ? 9.108 -2.555 -11.391 1.00 97.12 218 LEU A O 1
ATOM 1844 N N . VAL A 1 219 ? 10.176 -4.242 -10.366 1.00 97.06 219 VAL A N 1
ATOM 1845 C CA . VAL A 1 219 ? 11.374 -4.161 -11.219 1.00 97.06 219 VAL A CA 1
ATOM 1846 C C . VAL A 1 219 ? 11.031 -4.516 -12.666 1.00 97.06 219 VAL A C 1
ATOM 1848 O O . VAL A 1 219 ? 11.516 -3.860 -13.590 1.00 97.06 219 VAL A O 1
ATOM 1851 N N . HIS A 1 220 ? 10.170 -5.514 -12.889 1.00 96.12 220 HIS A N 1
ATOM 1852 C CA . HIS A 1 220 ? 9.696 -5.843 -14.232 1.00 96.12 220 HIS A CA 1
ATOM 1853 C C . HIS A 1 220 ? 8.922 -4.676 -14.863 1.00 96.12 220 HIS A C 1
ATOM 1855 O O . HIS A 1 220 ? 9.220 -4.290 -15.994 1.00 96.12 220 HIS A O 1
ATOM 1861 N N . SER A 1 221 ? 8.004 -4.052 -14.116 1.00 94.81 221 SER A N 1
ATOM 1862 C CA . SER A 1 221 ? 7.254 -2.876 -14.568 1.00 94.81 221 SER A CA 1
ATOM 1863 C C . SER A 1 221 ? 8.179 -1.736 -15.005 1.00 94.81 221 SER A C 1
ATOM 1865 O O . SER A 1 221 ? 7.942 -1.132 -16.052 1.00 94.81 221 SER A O 1
ATOM 1867 N N . LEU A 1 222 ? 9.238 -1.445 -14.245 1.00 95.31 222 LEU A N 1
ATOM 1868 C CA . LEU A 1 222 ? 10.200 -0.394 -14.594 1.00 95.31 222 LEU A CA 1
ATOM 1869 C C . LEU A 1 222 ? 11.026 -0.755 -15.832 1.00 95.31 222 LEU A C 1
ATOM 1871 O O . LEU A 1 222 ? 11.216 0.093 -16.701 1.00 95.31 222 LEU A O 1
ATOM 1875 N N . LYS A 1 223 ? 11.457 -2.016 -15.969 1.00 94.25 223 LYS A N 1
ATOM 1876 C CA . LYS A 1 223 ? 12.163 -2.494 -17.172 1.00 94.25 223 LYS A CA 1
ATOM 1877 C C . LYS A 1 223 ? 11.304 -2.342 -18.431 1.00 94.25 223 LYS A C 1
ATOM 1879 O O . LYS A 1 223 ? 11.816 -1.920 -19.466 1.00 94.25 223 LYS A O 1
ATOM 1884 N N . LEU A 1 224 ? 10.001 -2.614 -18.340 1.00 91.56 224 LEU A N 1
ATOM 1885 C CA . LEU A 1 224 ? 9.062 -2.388 -19.444 1.00 91.56 224 LEU A CA 1
ATOM 1886 C C . LEU A 1 224 ? 8.920 -0.899 -19.796 1.00 91.56 224 LEU A C 1
ATOM 1888 O O . LEU A 1 224 ? 8.899 -0.553 -20.977 1.00 91.56 224 LEU A O 1
ATOM 1892 N N . TYR A 1 225 ? 8.854 -0.022 -18.791 1.00 90.25 225 TYR A N 1
ATOM 1893 C CA . TYR A 1 225 ? 8.846 1.432 -18.982 1.00 90.25 225 TYR A CA 1
ATOM 1894 C C . TYR A 1 225 ? 10.123 1.922 -19.674 1.00 90.25 225 TYR A C 1
ATOM 1896 O O . TYR A 1 225 ? 10.058 2.651 -20.661 1.00 90.25 225 TYR A O 1
ATOM 1904 N N . MET A 1 226 ? 11.290 1.483 -19.199 1.00 91.56 226 MET A N 1
ATOM 1905 C CA . MET A 1 226 ? 12.587 1.831 -19.784 1.00 91.56 226 MET A CA 1
ATOM 1906 C C . MET A 1 226 ? 12.705 1.363 -21.238 1.00 91.56 226 MET A C 1
ATOM 1908 O O . MET A 1 226 ? 13.167 2.118 -22.086 1.00 91.56 226 MET A O 1
ATOM 1912 N N . ALA A 1 227 ? 12.245 0.149 -21.553 1.00 90.94 227 ALA A N 1
ATOM 1913 C CA . ALA A 1 227 ? 12.265 -0.369 -22.921 1.00 90.94 227 ALA A CA 1
ATOM 1914 C C . ALA A 1 227 ? 11.395 0.459 -23.886 1.00 90.94 227 ALA A C 1
ATOM 1916 O O . ALA A 1 227 ? 11.684 0.523 -25.078 1.00 90.94 227 ALA A O 1
ATOM 1917 N N . ARG A 1 228 ? 10.340 1.105 -23.376 1.00 87.50 228 ARG A N 1
ATOM 1918 C CA . ARG A 1 228 ? 9.411 1.929 -24.164 1.00 87.50 228 ARG A CA 1
ATOM 1919 C C . ARG A 1 228 ? 9.722 3.420 -24.140 1.00 87.50 228 ARG A C 1
ATOM 1921 O O . ARG A 1 228 ? 9.143 4.169 -24.920 1.00 87.50 228 ARG A O 1
ATOM 1928 N N . SER A 1 229 ? 10.647 3.866 -23.293 1.00 86.56 229 SER A N 1
ATOM 1929 C CA . SER A 1 229 ? 11.001 5.284 -23.184 1.00 86.56 229 SER A CA 1
ATOM 1930 C C . SER A 1 229 ? 11.872 5.789 -24.343 1.00 86.56 229 SER A C 1
ATOM 1932 O O . SER A 1 229 ? 12.240 6.963 -24.354 1.00 86.56 229 SER A O 1
ATOM 1934 N N . ASN A 1 230 ? 12.211 4.935 -25.321 1.00 86.94 230 ASN A N 1
ATOM 1935 C CA . ASN A 1 230 ? 13.071 5.258 -26.466 1.00 86.94 230 ASN A CA 1
ATOM 1936 C C . ASN A 1 230 ? 14.399 5.909 -26.031 1.00 86.94 230 ASN A C 1
ATOM 1938 O O . ASN A 1 230 ? 14.810 6.936 -26.567 1.00 86.94 230 ASN A O 1
ATOM 1942 N N . GLY A 1 231 ? 15.038 5.333 -25.006 1.00 87.31 231 GLY A N 1
ATOM 1943 C CA . GLY A 1 231 ? 16.309 5.812 -24.452 1.00 87.31 231 GLY A CA 1
ATOM 1944 C C . GLY A 1 231 ? 16.183 6.900 -23.379 1.00 87.31 231 GLY A C 1
ATOM 1945 O O . GLY A 1 231 ? 17.185 7.284 -22.785 1.00 87.31 231 GLY A O 1
ATOM 1946 N N . ARG A 1 232 ? 14.972 7.375 -23.058 1.00 90.62 232 ARG A N 1
ATOM 1947 C CA . ARG A 1 232 ? 14.732 8.389 -22.010 1.00 90.62 232 ARG A CA 1
ATOM 1948 C C . ARG A 1 232 ? 14.577 7.760 -20.623 1.00 90.62 232 ARG A C 1
ATOM 1950 O O . ARG A 1 232 ? 13.594 7.985 -19.923 1.00 90.62 232 ARG A O 1
ATOM 1957 N N . THR A 1 233 ? 15.523 6.914 -20.225 1.00 93.12 233 THR A N 1
ATOM 1958 C CA . THR A 1 233 ? 15.477 6.181 -18.944 1.00 93.12 233 THR A CA 1
ATOM 1959 C C . THR A 1 233 ? 15.560 7.095 -17.720 1.00 93.12 233 THR A C 1
ATOM 1961 O O . THR A 1 233 ? 14.958 6.764 -16.701 1.00 93.12 233 THR A O 1
ATOM 1964 N N . HIS A 1 234 ? 16.187 8.269 -17.846 1.00 93.69 234 HIS A N 1
ATOM 1965 C CA . HIS A 1 234 ? 16.227 9.324 -16.821 1.00 93.69 234 HIS A CA 1
ATOM 1966 C C . HIS A 1 234 ? 14.835 9.849 -16.417 1.00 93.69 234 HIS A C 1
ATOM 1968 O O . HIS A 1 234 ? 14.693 10.491 -15.385 1.00 93.69 234 HIS A O 1
ATOM 1974 N N . MET A 1 235 ? 13.788 9.579 -17.210 1.00 92.81 235 MET A N 1
ATOM 1975 C CA . MET A 1 235 ? 12.394 9.894 -16.860 1.00 92.81 235 MET A CA 1
ATOM 1976 C C . MET A 1 235 ? 11.694 8.768 -16.079 1.00 92.81 235 MET A C 1
ATOM 1978 O O . MET A 1 235 ? 10.529 8.902 -15.710 1.00 92.81 235 MET A O 1
ATOM 1982 N N . ILE A 1 236 ? 12.363 7.630 -15.879 1.00 94.69 236 ILE A N 1
ATOM 1983 C CA . ILE A 1 236 ? 11.785 6.402 -15.316 1.00 94.69 236 ILE A CA 1
ATOM 1984 C C . ILE A 1 236 ? 12.469 6.025 -14.003 1.00 94.69 236 ILE A C 1
ATOM 1986 O O . ILE A 1 236 ? 11.802 5.713 -13.019 1.00 94.69 236 ILE A O 1
ATOM 1990 N N . VAL A 1 237 ? 13.799 6.051 -13.983 1.00 96.31 237 VAL A N 1
ATOM 1991 C CA . VAL A 1 237 ? 14.620 5.677 -12.828 1.00 96.31 237 VAL A CA 1
ATOM 1992 C C . VAL A 1 237 ? 15.544 6.835 -12.441 1.00 96.31 237 VAL A C 1
ATOM 1994 O O . VAL A 1 237 ? 15.926 7.606 -13.323 1.00 96.31 237 VAL A O 1
ATOM 1997 N N . PRO A 1 238 ? 15.885 6.995 -11.150 1.00 96.44 238 PRO A N 1
ATOM 1998 C CA . PRO A 1 238 ? 16.828 8.021 -10.719 1.00 96.44 238 PRO A CA 1
ATOM 1999 C C . PRO A 1 238 ? 18.221 7.768 -11.306 1.00 96.44 238 PRO A C 1
ATOM 2001 O O . PRO A 1 238 ? 18.664 6.625 -11.405 1.00 96.44 238 PRO A O 1
ATOM 2004 N N . GLU A 1 239 ? 18.928 8.840 -11.651 1.00 92.81 239 GLU A N 1
ATOM 2005 C CA . GLU A 1 239 ? 20.322 8.766 -12.089 1.00 92.81 239 GLU A CA 1
ATOM 2006 C C . GLU A 1 239 ? 21.271 8.729 -10.882 1.00 92.81 239 GLU A C 1
ATOM 2008 O O . GLU A 1 239 ? 21.022 9.373 -9.860 1.00 92.81 239 GLU A O 1
ATOM 2013 N N . ASN A 1 240 ? 22.385 7.999 -11.010 1.00 92.62 240 ASN A N 1
ATOM 2014 C CA . ASN A 1 240 ? 23.469 7.940 -10.019 1.00 92.62 240 ASN A CA 1
ATOM 2015 C C . ASN A 1 240 ? 23.016 7.539 -8.598 1.00 92.62 240 ASN A C 1
ATOM 2017 O O . ASN A 1 240 ? 23.475 8.112 -7.606 1.00 92.62 240 ASN A O 1
ATOM 2021 N N . ASN A 1 241 ? 22.117 6.556 -8.479 1.00 96.44 241 ASN A N 1
ATOM 2022 C CA . ASN A 1 241 ? 21.608 6.082 -7.192 1.00 96.44 241 ASN A CA 1
ATOM 2023 C C . ASN A 1 241 ? 21.922 4.594 -6.973 1.00 96.44 241 ASN A C 1
ATOM 2025 O O . ASN A 1 241 ? 21.156 3.724 -7.376 1.00 96.44 241 ASN A O 1
ATOM 2029 N N . ILE A 1 242 ? 23.016 4.317 -6.257 1.00 96.38 242 ILE A N 1
ATOM 2030 C CA . ILE A 1 242 ? 23.510 2.950 -6.026 1.00 96.38 242 ILE A CA 1
ATOM 2031 C C . ILE A 1 242 ? 22.488 2.035 -5.334 1.00 96.38 242 ILE A C 1
ATOM 2033 O O . ILE A 1 242 ? 22.378 0.855 -5.667 1.00 96.38 242 ILE A O 1
ATOM 2037 N N . ASP A 1 243 ? 21.702 2.569 -4.395 1.00 96.38 243 ASP A N 1
ATOM 2038 C CA . ASP A 1 243 ? 20.676 1.799 -3.686 1.00 96.38 243 ASP A CA 1
ATOM 2039 C C . ASP A 1 243 ? 19.562 1.369 -4.650 1.00 96.38 243 ASP A C 1
ATOM 2041 O O . ASP A 1 243 ? 19.071 0.238 -4.596 1.00 96.38 243 ASP A O 1
ATOM 2045 N N . PHE A 1 244 ? 19.183 2.260 -5.568 1.00 97.44 244 PHE A N 1
ATOM 2046 C CA . PHE A 1 244 ? 18.186 1.975 -6.588 1.00 97.44 244 PHE A CA 1
ATOM 2047 C C . PHE A 1 244 ? 18.725 1.065 -7.699 1.00 97.44 244 PHE A C 1
ATOM 2049 O O . PHE A 1 244 ? 18.010 0.178 -8.164 1.00 97.44 244 PHE A O 1
ATOM 2056 N N . ASP A 1 245 ? 19.994 1.198 -8.077 1.00 97.00 245 ASP A N 1
ATOM 2057 C CA . ASP A 1 245 ? 20.645 0.277 -9.013 1.00 97.00 245 ASP A CA 1
ATOM 2058 C C . ASP A 1 245 ? 20.644 -1.153 -8.447 1.00 97.00 245 ASP A C 1
ATOM 2060 O O . ASP A 1 245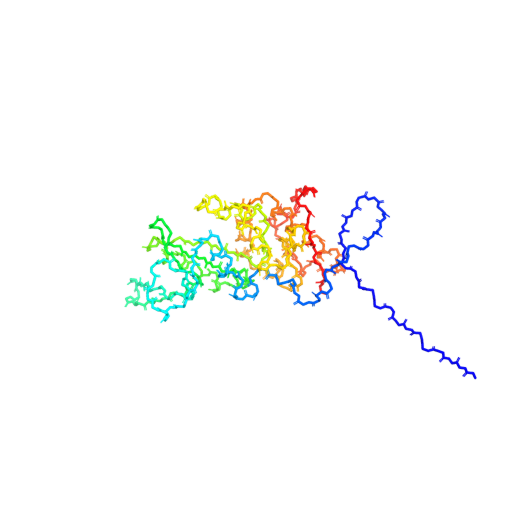 ? 20.244 -2.110 -9.115 1.00 97.00 245 ASP A O 1
ATOM 2064 N N . ASN A 1 246 ? 20.966 -1.298 -7.158 1.00 97.06 246 ASN A N 1
ATOM 2065 C CA . ASN A 1 246 ? 20.855 -2.567 -6.435 1.00 97.06 246 ASN A CA 1
ATOM 2066 C C . ASN A 1 246 ? 19.409 -3.083 -6.372 1.00 97.06 246 ASN A C 1
ATOM 2068 O O . ASN A 1 246 ? 19.164 -4.290 -6.471 1.00 97.06 246 ASN A O 1
ATOM 2072 N N . PHE A 1 247 ? 18.430 -2.187 -6.232 1.00 97.06 247 PHE A N 1
ATOM 2073 C CA . PHE A 1 247 ? 17.016 -2.542 -6.317 1.00 97.06 247 PHE A CA 1
ATOM 2074 C C . PHE A 1 247 ? 16.663 -3.122 -7.700 1.00 97.06 247 PHE A C 1
ATOM 2076 O O . PHE A 1 247 ? 16.031 -4.180 -7.764 1.00 97.06 247 PHE A O 1
ATOM 2083 N N . MET A 1 248 ? 17.128 -2.495 -8.786 1.00 97.12 248 MET A N 1
ATOM 2084 C CA . MET A 1 248 ? 16.875 -2.898 -10.180 1.00 97.12 248 MET A CA 1
ATOM 2085 C C . MET A 1 248 ? 17.598 -4.185 -10.607 1.00 97.12 248 MET A C 1
ATOM 2087 O O . MET A 1 248 ? 17.109 -4.909 -11.485 1.00 97.12 248 MET A O 1
ATOM 2091 N N . ASN A 1 249 ? 18.716 -4.508 -9.953 1.00 96.38 249 ASN A N 1
ATOM 2092 C CA . ASN A 1 249 ? 19.482 -5.745 -10.152 1.00 96.38 249 ASN A CA 1
ATOM 2093 C C . ASN A 1 249 ? 18.825 -6.990 -9.533 1.00 96.38 249 ASN A C 1
ATOM 2095 O O . ASN A 1 249 ? 19.367 -8.093 -9.622 1.00 96.38 249 ASN A O 1
ATOM 2099 N N . HIS A 1 250 ? 17.643 -6.849 -8.930 1.00 95.50 250 HIS A N 1
ATOM 2100 C CA . HIS A 1 250 ? 16.866 -7.980 -8.432 1.00 95.50 250 HIS A CA 1
ATOM 2101 C C . HIS A 1 250 ? 16.600 -9.017 -9.528 1.00 95.50 250 HIS A C 1
ATOM 2103 O O . HIS A 1 250 ? 16.104 -8.696 -10.616 1.00 95.50 250 HIS A O 1
ATOM 2109 N N . LYS A 1 251 ? 16.891 -10.281 -9.211 1.00 94.31 251 LYS A N 1
ATOM 2110 C CA . LYS A 1 251 ? 16.563 -11.411 -10.076 1.00 94.31 251 LYS A CA 1
ATOM 2111 C C . LYS A 1 251 ? 15.051 -11.629 -10.061 1.00 94.31 251 LYS A C 1
ATOM 2113 O O . LYS A 1 251 ? 14.475 -11.963 -9.030 1.00 94.31 251 LYS A O 1
ATOM 2118 N N . ILE A 1 252 ? 14.432 -11.435 -11.219 1.00 94.31 252 ILE A N 1
ATOM 2119 C CA . ILE A 1 252 ? 13.000 -11.649 -11.423 1.00 94.31 252 ILE A CA 1
ATOM 2120 C C . ILE A 1 252 ? 12.754 -13.145 -11.629 1.00 94.31 252 ILE A C 1
ATOM 2122 O O . ILE A 1 252 ? 13.362 -13.746 -12.516 1.00 94.31 252 ILE A O 1
ATOM 2126 N N . GLU A 1 253 ? 11.854 -13.722 -10.837 1.00 91.25 253 GLU A N 1
ATOM 2127 C CA . GLU A 1 253 ? 11.344 -15.079 -11.059 1.00 91.25 253 GLU A CA 1
ATOM 2128 C C . GLU A 1 253 ? 10.124 -15.006 -11.990 1.00 91.25 253 GLU A C 1
ATOM 2130 O O . GLU A 1 253 ? 9.314 -14.082 -11.891 1.00 91.25 253 GLU A O 1
ATOM 2135 N N . LYS A 1 254 ? 9.995 -15.943 -12.934 1.00 88.81 254 LYS A N 1
ATOM 2136 C CA . LYS A 1 254 ? 8.944 -15.879 -13.971 1.00 88.81 254 LYS A CA 1
ATOM 2137 C C . LYS A 1 254 ? 7.552 -16.101 -13.391 1.00 88.81 254 LYS A C 1
ATOM 2139 O O . LYS A 1 254 ? 6.578 -15.540 -13.885 1.00 88.81 254 LYS A O 1
ATOM 2144 N N . GLU A 1 255 ? 7.481 -16.905 -12.344 1.00 90.69 255 GLU A N 1
ATOM 2145 C CA . GLU A 1 255 ? 6.263 -17.278 -11.638 1.00 90.69 255 GLU A CA 1
ATOM 2146 C C . GLU A 1 255 ? 5.609 -16.058 -10.970 1.00 90.69 255 GLU A C 1
ATOM 2148 O O . GLU A 1 255 ? 4.395 -16.040 -10.802 1.00 90.69 255 GLU A O 1
ATOM 2153 N N . ASP A 1 256 ? 6.393 -15.013 -10.672 1.00 91.31 256 ASP A N 1
ATOM 2154 C CA . ASP A 1 256 ? 5.917 -13.756 -10.083 1.00 91.31 256 ASP A CA 1
ATOM 2155 C C . ASP A 1 256 ? 5.243 -12.820 -11.112 1.00 91.31 256 ASP A C 1
ATOM 2157 O O . ASP A 1 256 ? 4.713 -11.776 -10.736 1.00 91.31 256 ASP A O 1
ATOM 2161 N N . LEU A 1 257 ? 5.296 -13.128 -12.416 1.00 91.19 257 LEU A N 1
ATOM 2162 C CA . LEU A 1 257 ? 4.867 -12.227 -13.501 1.00 91.19 257 LEU A CA 1
ATOM 2163 C C . LEU A 1 257 ? 3.520 -12.610 -14.135 1.00 91.19 257 LEU A C 1
ATOM 2165 O O . LEU A 1 257 ? 3.198 -12.177 -15.243 1.00 91.19 257 LEU A O 1
ATOM 2169 N N . ASN A 1 258 ? 2.710 -13.416 -13.456 1.00 88.12 258 ASN A N 1
ATOM 2170 C CA . ASN A 1 258 ? 1.439 -13.951 -13.950 1.00 88.12 258 ASN A CA 1
ATOM 2171 C C . ASN A 1 258 ? 0.262 -12.947 -13.894 1.00 88.12 258 ASN A C 1
ATOM 2173 O O . ASN A 1 258 ? -0.886 -13.353 -13.704 1.00 88.12 258 ASN A O 1
ATOM 2177 N N . TYR A 1 259 ? 0.526 -11.661 -14.145 1.00 88.38 259 TYR A N 1
ATOM 2178 C CA . TYR A 1 259 ? -0.432 -10.542 -14.103 1.00 88.38 259 TYR A CA 1
ATOM 2179 C C . TYR A 1 259 ? -0.395 -9.721 -15.401 1.00 88.38 259 TYR A C 1
ATOM 2181 O O . TYR A 1 259 ? 0.350 -10.046 -16.334 1.00 88.38 259 TYR A O 1
ATOM 2189 N N . PHE A 1 260 ? -1.221 -8.678 -15.504 1.00 87.75 260 PHE A N 1
ATOM 2190 C CA . PHE A 1 260 ? -1.114 -7.706 -16.590 1.00 87.75 260 PHE A CA 1
ATOM 2191 C C . PHE A 1 260 ? -0.138 -6.583 -16.247 1.00 87.75 260 PHE A C 1
ATOM 2193 O O . PHE A 1 260 ? -0.146 -6.039 -15.149 1.00 87.75 260 PHE A O 1
ATOM 2200 N N . PHE A 1 261 ? 0.655 -6.177 -17.235 1.00 86.31 261 PHE A N 1
ATOM 2201 C CA . PHE A 1 261 ? 1.520 -5.010 -17.137 1.00 86.31 261 PHE A CA 1
ATOM 2202 C C . PHE A 1 261 ? 1.138 -4.008 -18.221 1.00 86.31 261 PHE A C 1
ATOM 2204 O O . PHE A 1 261 ? 1.042 -4.358 -19.399 1.00 86.31 261 PHE A O 1
ATOM 2211 N N . GLN A 1 262 ? 0.944 -2.753 -17.825 1.00 81.06 262 GLN A N 1
ATOM 2212 C CA . GLN A 1 262 ? 0.853 -1.629 -18.749 1.00 81.06 262 GLN A CA 1
ATOM 2213 C C . GLN A 1 262 ? 2.112 -0.774 -18.655 1.00 81.06 262 GLN A C 1
ATOM 2215 O O . GLN A 1 262 ? 2.596 -0.505 -17.553 1.00 81.06 262 GLN A O 1
ATOM 2220 N N . SER A 1 263 ? 2.624 -0.344 -19.806 1.00 66.00 263 SER A N 1
ATOM 2221 C CA . SER A 1 263 ? 3.837 0.468 -19.883 1.00 66.00 263 SER A CA 1
ATOM 2222 C C . SER A 1 263 ? 3.792 1.556 -20.948 1.00 66.00 263 SER A C 1
ATOM 2224 O O . SER A 1 263 ? 4.811 1.899 -21.536 1.00 66.00 263 SER A O 1
ATOM 2226 N N . ASP A 1 264 ? 2.600 2.050 -21.271 1.00 61.97 264 ASP A N 1
ATOM 2227 C CA . ASP A 1 264 ? 2.469 3.198 -22.168 1.00 61.97 264 ASP A CA 1
ATOM 2228 C C . ASP A 1 264 ? 2.898 4.463 -21.403 1.00 61.97 264 ASP A C 1
ATOM 2230 O O . ASP A 1 264 ? 2.440 4.688 -20.279 1.00 61.97 264 ASP A O 1
ATOM 2234 N N . VAL A 1 265 ? 3.818 5.229 -22.001 1.00 49.97 265 VAL A N 1
ATOM 2235 C CA . VAL A 1 265 ? 4.345 6.515 -21.504 1.00 49.97 265 VAL A CA 1
ATOM 2236 C C . VAL A 1 265 ? 3.640 7.659 -22.220 1.00 49.97 265 VAL A C 1
ATOM 2238 O O . VAL A 1 265 ? 3.499 7.554 -23.460 1.00 49.97 265 VAL A O 1
#

Radius of gyration: 21.17 Å; chains: 1; bounding box: 48×45×86 Å

Foldseek 3Di:
DDDDDDDDDDDDAFDDDDDDPDDDGPDQPPCPPAQPLQPPPLVLVQVLCCLLLVAAEDEPPPDDDQAHWYAQDWDWFADPVVRDIDTDTAGIWHDDPNATEGEEEAELCCFQPPVNVVVVVVVVVRCVVVRYYYDYDYSLADPDPQQVCLVRCPPPVRDDPVSVQVSCCPNRVDRDPQSHEHREDAPDLSAQLNGDPVSLVVVLVVVVSGDPLNLLRHLVRLVLLCVPVVNVSSSHHHPPDPSVVVSNPDDHDPVSHSHGHHRDD

Secondary structure (DSSP, 8-state):
---PPPP-----------TTS--------S-TT----TTTSTTHHHHHHHHHHT--EEETTSPP-TTSEEET-EEEEEETTTTEEEEEE-SEEEEETTEEEEEEEE-THHHH-HHHHHHHHHHHHHHHTTTEEEEEEETT----HHHHIIIIIHHHS---HHHHHHHIIIII--SSGGGSBPSS-TT-S--GGG--HHHHHHHHHHHHTS-HHHHHHHHHHHHHHHHHTTT-GGGTS-SS-HHHHHHHT----GGGG-SB-----

Sequence (265 aa):
MTISKNGENRVDMTRRVDVTGFTKPLRYPKTRGMIDTFGQNKESFPQLLSIFFDKDVKTENDPHDDEAIIKEKKISHFYKEANRKSSFRADLFFNFEKRKIVFEYNGWHHYTDHFKMDRDERKKDAFQKQNIEIYTFPYYLQLTKDIAKYLFKKNFGVFSEEKYKKALEKIYRVENETEILAPGWHTTRNTPANFIPKGIKKLINEVHGMPKSTKSQLVHSLKLYMARSNGRTHMIVPENNIDFDNFMNHKIEKEDLNYFFQSDV

pLDDT: mean 83.75, std 20.98, range [27.95, 98.31]